Protein AF-A0A8S4RDP0-F1 (afdb_monomer)

Mean predicted aligned error: 11.49 Å

Nearest PDB structures (foldseek):
  8gh6-assembly1_A  TM=4.553E-01  e=3.945E-08  Bombyx mori
  8ibz-assembly1_C  TM=4.609E-01  e=5.948E-08  Bombyx mori
  8c8j-assembly1_A  TM=4.606E-01  e=7.092E-08  Homo sapiens
  8sxu-assembly1_A  TM=4.860E-01  e=1.134E-07  Homo sapiens
  6mec-assembly1_C  TM=4.119E-01  e=1.184E-02  Thermosynechococcus vestitus BP-1

Foldseek 3Di:
DLVLLVVLLVPDDAPDAAWVVRDGSVVVNPPDPVRVVVVVVVLVCCVVVVDDDPQQVDWDWDWDACDPPDDDPVRTDIDTHGHPSNVSSVSSVCVVVLVVVVVVDDPPDQPPDPPGHVVVVVVVVCVVVPQDWDWDDDPPDIDDIDTDPDDFDPPDPCRQVVQVVVLCVLLCQLCPPDPFFDADPNDTDQWDDDRPDIDGDGPDPVSSVSSVVSSVVSCVVVVND

Radius of gyration: 28.38 Å; Cα contacts (8 Å, |Δi|>4): 203; chains: 1; bounding box: 63×46×83 Å

Sequence (225 aa):
MCIIFIKALRRAKKGKSSGPDDVHIEVIQLIEEQNIDALVIFLNAVYDTGHLPKDWLASTFITLPKKANAKKCAEFRTISRMSQVLKLFLNIIHERIRAKCDEQLADSQFGFRAGVGTREALFAIQNLYWNQRAKVRVDNEETEDVEIKRGVRQGCILSPTLFNLYSETIIAEAIEGLDCRVKINGRNINNIRYADDTVLIASSLKDIQRIVTRVNMCSENANLG

InterPro domains:
  IPR000477 Reverse transcriptase domain [PF00078] (124-224)
  IPR000477 Reverse transcriptase domain [PS50878] (45-225)
  IPR043502 DNA/RNA polymerase superfamily [SSF56672] (9-218)

pLDDT: mean 87.86, std 5.38, range [48.12, 95.94]

Organism: NCBI:txid348720

Secondary structure (DSSP, 8-state):
-HHHHHHHHHHSPSSPPP-TT---HHHHHTS-GGGHHHHHHHHHHHHHH----GGGS--EEEEEESSTT--SGGGEEEEEE--HHHHHHHHHHHHHHHHHHHHHS-TT--TT-TT-SHHHHHHHHHHHHTT-EE--EETTEEPPPEE--SS--TT-SSHHHHHHHHHHHHHHHHHTT----EEETTEEESEEEETTEEEE--SSHHHHHHHHHHHHHHHHHTT--

Structure (mmCIF, N/CA/C/O backbone):
data_AF-A0A8S4RDP0-F1
#
_entry.id   AF-A0A8S4RDP0-F1
#
loop_
_atom_site.group_PDB
_atom_site.id
_atom_site.type_symbol
_atom_site.label_atom_id
_atom_site.label_alt_id
_atom_site.label_comp_id
_atom_site.label_asym_id
_atom_site.label_entity_id
_atom_site.label_seq_id
_atom_site.pdbx_PDB_ins_code
_atom_site.Cartn_x
_atom_site.Cartn_y
_atom_site.Cartn_z
_atom_site.occupancy
_atom_site.B_iso_or_equiv
_atom_site.auth_seq_id
_atom_site.auth_comp_id
_atom_site.auth_asym_id
_atom_site.auth_atom_id
_atom_site.pdbx_PDB_model_num
ATOM 1 N N . MET A 1 1 ? -22.641 -3.634 22.639 1.00 68.88 1 MET A N 1
ATOM 2 C CA . MET A 1 1 ? -21.412 -2.805 22.686 1.00 68.88 1 MET A CA 1
ATOM 3 C C . MET A 1 1 ? -20.318 -3.464 23.525 1.00 68.88 1 MET A C 1
ATOM 5 O O . MET A 1 1 ? -19.193 -3.545 23.050 1.00 68.88 1 MET A O 1
ATOM 9 N N . CYS A 1 2 ? -20.664 -4.014 24.697 1.00 74.25 2 CYS A N 1
ATOM 10 C CA . CYS A 1 2 ? -19.744 -4.649 25.654 1.00 74.25 2 CYS A CA 1
ATOM 11 C C . CYS A 1 2 ? -18.714 -5.626 25.039 1.00 74.25 2 CYS A C 1
ATOM 13 O O . CYS A 1 2 ? -17.514 -5.408 25.167 1.00 74.25 2 CYS A O 1
ATOM 15 N N . ILE A 1 3 ? -19.143 -6.637 24.269 1.00 77.56 3 ILE A N 1
ATOM 16 C CA . ILE A 1 3 ? -18.217 -7.636 23.686 1.00 77.56 3 ILE A CA 1
ATOM 17 C C . ILE A 1 3 ? -17.181 -6.999 22.741 1.00 77.56 3 ILE A C 1
ATOM 19 O O . ILE A 1 3 ? -16.004 -7.360 22.770 1.00 77.56 3 ILE A O 1
ATOM 23 N N . ILE A 1 4 ? -17.604 -6.053 21.895 1.00 80.50 4 ILE A N 1
ATOM 24 C CA . ILE A 1 4 ? -16.704 -5.360 20.957 1.00 80.50 4 ILE A CA 1
ATOM 25 C C . ILE A 1 4 ? -15.735 -4.467 21.737 1.00 80.50 4 ILE A C 1
ATOM 27 O O . ILE A 1 4 ? -14.546 -4.454 21.429 1.00 80.50 4 ILE A O 1
ATOM 31 N N . PHE A 1 5 ? -16.223 -3.787 22.780 1.00 83.50 5 PHE A N 1
ATOM 32 C CA . PHE A 1 5 ? -15.396 -2.969 23.661 1.00 83.50 5 PHE A CA 1
ATOM 33 C C . PHE A 1 5 ? -14.303 -3.798 24.352 1.00 83.50 5 PHE A C 1
ATOM 35 O O . PHE A 1 5 ? -13.128 -3.464 24.230 1.00 83.50 5 PHE A O 1
ATOM 42 N N . ILE A 1 6 ? -14.653 -4.923 24.987 1.00 83.00 6 ILE A N 1
ATOM 43 C CA . ILE A 1 6 ? -13.682 -5.802 25.663 1.00 83.00 6 ILE A CA 1
ATOM 44 C C . ILE A 1 6 ? -12.634 -6.322 24.669 1.00 83.00 6 ILE A C 1
ATOM 46 O O . ILE A 1 6 ? -11.435 -6.314 24.955 1.00 83.00 6 ILE A O 1
ATOM 50 N N . LYS A 1 7 ? -13.057 -6.728 23.463 1.00 85.31 7 LYS A N 1
ATOM 51 C CA . LYS A 1 7 ? -12.130 -7.140 22.397 1.00 85.31 7 LYS A CA 1
ATOM 52 C C . LYS A 1 7 ? -11.196 -6.000 21.976 1.00 85.31 7 LYS A C 1
ATOM 54 O O . LYS A 1 7 ? -10.000 -6.238 21.813 1.00 85.31 7 LYS A O 1
ATOM 59 N N . ALA A 1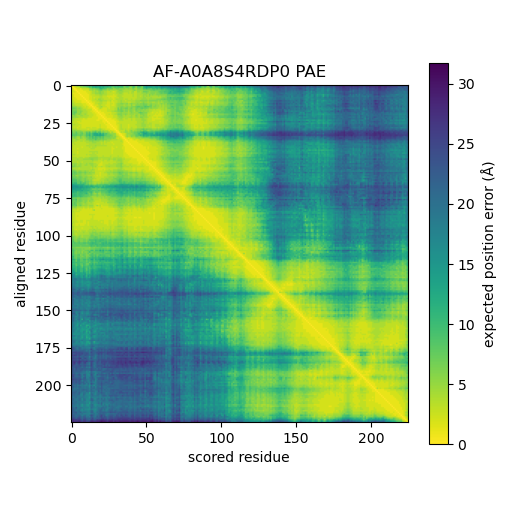 8 ? -11.716 -4.784 21.806 1.00 86.56 8 ALA A N 1
ATOM 60 C CA . ALA A 1 8 ? -10.920 -3.610 21.450 1.00 86.56 8 ALA A CA 1
ATOM 61 C C . ALA A 1 8 ? -9.912 -3.255 22.554 1.00 86.56 8 ALA A C 1
ATOM 63 O O . ALA A 1 8 ? -8.741 -3.023 22.256 1.00 86.56 8 ALA A O 1
ATOM 64 N N . LEU A 1 9 ? -10.336 -3.299 23.820 1.00 87.44 9 LEU A N 1
ATOM 65 C CA . LEU A 1 9 ? -9.497 -3.025 24.984 1.00 87.44 9 LEU A CA 1
ATOM 66 C C . LEU A 1 9 ? -8.348 -4.035 25.113 1.00 87.44 9 LEU A C 1
ATOM 68 O O . LEU A 1 9 ? -7.194 -3.635 25.260 1.00 87.44 9 LEU A O 1
ATOM 72 N N . ARG A 1 10 ? -8.632 -5.337 24.975 1.00 85.94 10 ARG A N 1
ATOM 73 C CA . ARG A 1 10 ? -7.611 -6.402 25.029 1.00 85.94 10 ARG A CA 1
ATOM 74 C C . ARG A 1 10 ? -6.595 -6.318 23.883 1.00 85.94 10 ARG A C 1
ATOM 76 O O . ARG A 1 10 ? -5.442 -6.696 24.059 1.00 85.94 10 ARG A O 1
ATOM 83 N N . ARG A 1 11 ? -7.000 -5.820 22.709 1.00 87.06 11 ARG A N 1
ATOM 84 C CA . ARG A 1 11 ? -6.114 -5.633 21.540 1.00 87.06 11 ARG A CA 1
ATOM 85 C C . ARG A 1 11 ? -5.320 -4.328 21.578 1.00 87.06 11 ARG A C 1
ATOM 87 O O . ARG A 1 11 ? -4.380 -4.168 20.794 1.00 87.06 11 ARG A O 1
ATOM 94 N N . ALA A 1 12 ? -5.703 -3.381 22.431 1.00 87.56 12 ALA A N 1
ATOM 95 C CA . ALA A 1 12 ? -5.049 -2.087 22.496 1.00 87.56 12 ALA A CA 1
ATOM 96 C C . ALA A 1 12 ? -3.593 -2.244 22.969 1.00 87.56 12 ALA A C 1
ATOM 98 O O . ALA A 1 12 ? -3.298 -2.899 23.970 1.00 87.56 12 ALA A O 1
ATOM 99 N N . LYS A 1 13 ? -2.660 -1.666 22.205 1.00 88.25 13 LYS A N 1
ATOM 100 C CA . LYS A 1 13 ? -1.221 -1.787 22.471 1.00 88.25 13 LYS A CA 1
ATOM 101 C C . LYS A 1 13 ? -0.818 -0.895 23.644 1.00 88.25 13 LYS A C 1
ATOM 103 O O . LYS A 1 13 ? -1.129 0.293 23.624 1.00 88.25 13 LYS A O 1
ATOM 108 N N . LYS A 1 14 ? -0.056 -1.460 24.581 1.00 91.38 14 LYS A N 1
ATOM 109 C CA . LYS A 1 14 ? 0.610 -0.741 25.678 1.00 91.38 14 LYS A CA 1
ATOM 110 C C . LYS A 1 14 ? 1.762 0.141 25.168 1.00 91.38 14 LYS A C 1
ATOM 112 O O . LYS A 1 14 ? 2.182 0.023 24.012 1.00 91.38 14 LYS A O 1
ATOM 117 N N . GLY A 1 15 ? 2.270 1.024 26.023 1.00 87.81 15 GLY A N 1
ATOM 118 C CA . GLY A 1 15 ? 3.363 1.960 25.748 1.00 87.81 15 GLY A CA 1
ATOM 119 C C . GLY A 1 15 ? 2.954 3.127 24.850 1.00 87.81 15 GLY A C 1
ATOM 120 O O . GLY A 1 15 ? 3.801 3.745 24.205 1.00 87.81 15 GLY A O 1
ATOM 121 N N . LYS A 1 16 ? 1.650 3.405 24.738 1.00 86.56 16 LYS A N 1
ATOM 122 C CA . LYS A 1 16 ? 1.132 4.526 23.948 1.00 86.56 16 LYS A CA 1
ATOM 123 C C . LYS A 1 16 ? 0.994 5.757 24.829 1.00 86.56 16 LYS A C 1
ATOM 125 O O . LYS A 1 16 ? 0.511 5.686 25.953 1.00 86.56 16 LYS A O 1
ATOM 130 N N . SER A 1 17 ? 1.391 6.902 24.287 1.00 87.19 17 SER A N 1
ATOM 131 C CA . SER A 1 17 ? 1.254 8.181 24.974 1.00 87.19 17 SER A CA 1
ATOM 132 C C . SER A 1 17 ? -0.228 8.559 25.139 1.00 87.19 17 SER A C 1
ATOM 134 O O . SER A 1 17 ? -1.042 8.267 24.252 1.00 87.19 17 SER A O 1
ATOM 136 N N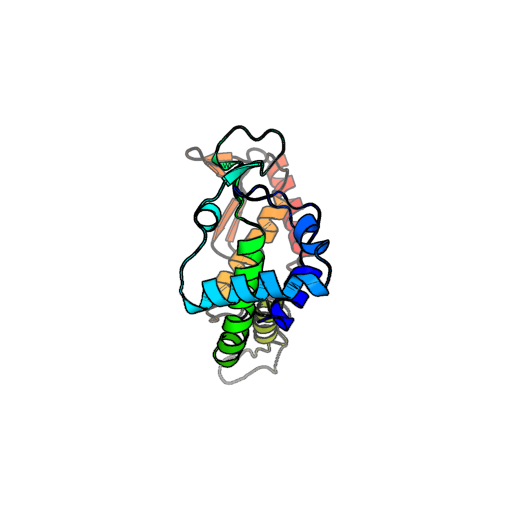 . SER A 1 18 ? -0.565 9.208 26.256 1.00 90.62 18 SER A N 1
ATOM 137 C CA . SER A 1 18 ? -1.912 9.684 26.607 1.00 90.62 18 SER A CA 1
ATOM 138 C C . SER A 1 18 ? -2.444 10.765 25.649 1.00 90.62 18 SER A C 1
ATOM 140 O O . SER A 1 18 ? -1.702 11.295 24.811 1.00 90.62 18 SER A O 1
ATOM 142 N N . GLY A 1 19 ? -3.745 11.046 25.697 1.00 88.62 19 GLY A N 1
ATOM 143 C CA . GLY A 1 19 ? -4.331 12.204 25.018 1.00 88.62 19 GLY A CA 1
ATOM 144 C C . GLY A 1 19 ? -4.275 13.463 25.894 1.00 88.62 19 GLY A C 1
ATOM 145 O O . GLY A 1 19 ? -3.571 13.474 26.900 1.00 88.62 19 GLY A O 1
ATOM 146 N N . PRO A 1 20 ? -5.032 14.514 25.535 1.00 88.00 20 PRO A N 1
ATOM 147 C CA . PRO A 1 20 ? -5.219 15.699 26.379 1.00 88.00 20 PRO A CA 1
ATOM 148 C C . PRO A 1 20 ? -5.874 15.401 27.738 1.00 88.00 20 PRO A C 1
ATOM 150 O O . PRO A 1 20 ? -5.739 16.192 28.661 1.00 88.00 20 PRO A O 1
ATOM 153 N N . ASP A 1 21 ? -6.563 14.263 27.846 1.00 89.25 21 ASP A N 1
ATOM 154 C CA . ASP A 1 21 ? -7.201 13.743 29.061 1.00 89.25 21 ASP A CA 1
ATOM 155 C C . ASP A 1 21 ? -6.215 13.088 30.043 1.00 89.25 21 ASP A C 1
ATOM 157 O O . ASP A 1 21 ? -6.610 12.649 31.117 1.00 89.25 21 ASP A O 1
ATOM 161 N N . ASP A 1 22 ? -4.948 12.962 29.647 1.00 89.81 22 ASP A N 1
ATOM 162 C CA . ASP A 1 22 ? -3.879 12.256 30.356 1.00 89.81 22 ASP A CA 1
ATOM 163 C C . ASP A 1 22 ? -4.201 10.797 30.752 1.00 89.81 22 ASP A C 1
ATOM 165 O O . ASP A 1 22 ? -3.534 10.175 31.578 1.00 89.81 22 ASP A O 1
ATOM 169 N N . VAL A 1 23 ? -5.198 10.190 30.097 1.0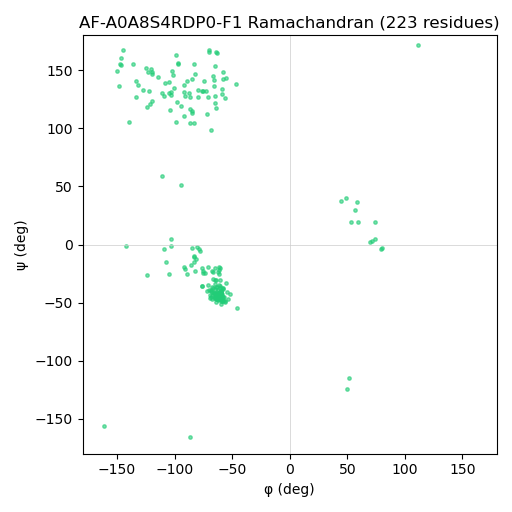0 90.56 23 VAL A N 1
ATOM 170 C CA . VAL A 1 23 ? -5.579 8.798 30.345 1.00 90.56 23 VAL A CA 1
ATOM 171 C C . VAL A 1 23 ? -4.730 7.864 29.487 1.00 90.56 23 VAL A C 1
ATOM 173 O O . VAL A 1 23 ? -4.798 7.854 28.251 1.00 90.56 23 VAL A O 1
ATOM 176 N N . HIS A 1 24 ? -3.937 7.032 30.155 1.00 91.62 24 HIS A N 1
ATOM 177 C CA . HIS A 1 24 ? -3.180 5.946 29.541 1.00 91.62 24 HIS A CA 1
ATOM 178 C C . HIS A 1 24 ? -4.046 4.698 29.326 1.00 91.62 24 HIS A C 1
ATOM 180 O O . HIS A 1 24 ? -4.937 4.390 30.116 1.00 91.62 24 HIS A O 1
ATOM 186 N N . ILE A 1 25 ? -3.777 3.945 28.254 1.00 90.75 25 ILE A N 1
ATOM 187 C CA . ILE A 1 25 ? -4.559 2.744 27.914 1.00 90.75 25 ILE A CA 1
ATOM 188 C C . ILE A 1 25 ? -4.412 1.646 28.972 1.00 90.75 25 ILE A C 1
ATOM 190 O O . ILE A 1 25 ? -5.348 0.893 29.220 1.00 90.75 25 ILE A O 1
ATOM 194 N N . GLU A 1 26 ? -3.256 1.590 29.626 1.00 91.44 26 GLU A N 1
ATOM 195 C CA . GLU A 1 26 ? -2.944 0.665 30.707 1.00 91.44 26 GLU A CA 1
ATOM 196 C C . GLU A 1 26 ? -3.889 0.846 31.893 1.00 91.44 26 GLU A C 1
ATOM 198 O O . GLU A 1 26 ? -4.319 -0.146 32.468 1.00 91.44 26 GLU A O 1
ATOM 203 N N . VAL A 1 27 ? -4.273 2.087 32.213 1.00 89.75 27 VAL A N 1
ATOM 204 C CA . VAL A 1 27 ? -5.231 2.376 33.291 1.00 89.75 27 VAL A CA 1
ATOM 205 C C . VAL A 1 27 ? -6.583 1.745 32.973 1.00 89.75 27 VAL A C 1
ATOM 207 O O . VAL A 1 27 ? -7.177 1.089 33.819 1.00 89.75 27 VAL A O 1
ATOM 210 N N . ILE A 1 28 ? -7.033 1.866 31.722 1.00 88.12 28 ILE A N 1
ATOM 211 C CA . ILE A 1 28 ? -8.297 1.275 31.263 1.00 88.12 28 ILE A CA 1
ATOM 212 C C . ILE A 1 28 ? -8.207 -0.259 31.262 1.00 88.12 28 ILE A C 1
ATOM 214 O O . ILE A 1 28 ? -9.173 -0.937 31.590 1.00 88.12 28 ILE A O 1
ATOM 218 N N . GLN A 1 29 ? -7.045 -0.821 30.917 1.00 88.31 29 GLN A N 1
ATOM 219 C CA . GLN A 1 29 ? -6.807 -2.269 30.932 1.00 88.31 29 GLN A CA 1
ATOM 220 C C . GLN A 1 29 ? -6.716 -2.869 32.343 1.00 88.31 29 GLN A C 1
ATOM 222 O O . GLN A 1 29 ? -6.862 -4.081 32.473 1.00 88.31 29 GLN A O 1
ATOM 227 N N . LEU A 1 30 ? -6.463 -2.055 33.373 1.00 87.44 30 LEU A N 1
ATOM 228 C CA . LEU A 1 30 ? -6.459 -2.476 34.779 1.00 87.44 30 LEU A CA 1
ATOM 229 C C . LEU A 1 30 ? -7.859 -2.493 35.405 1.00 87.44 30 LEU A C 1
ATOM 231 O O . LEU A 1 30 ? -8.015 -3.005 36.510 1.00 87.44 30 LEU A O 1
ATOM 235 N N . ILE A 1 31 ? -8.870 -1.947 34.721 1.00 82.56 31 ILE A N 1
ATOM 236 C CA . ILE A 1 31 ? -10.254 -2.003 35.190 1.00 82.56 31 ILE A CA 1
ATOM 237 C C . ILE A 1 31 ? -10.689 -3.470 35.214 1.00 82.56 31 ILE A C 1
ATOM 239 O O . ILE A 1 31 ? -10.732 -4.138 34.179 1.00 82.56 31 ILE A O 1
ATOM 243 N N . GLU A 1 32 ? -11.004 -3.966 36.409 1.00 75.00 32 GLU A N 1
ATOM 244 C CA . GLU A 1 32 ? -11.522 -5.317 36.615 1.00 75.00 32 GLU A CA 1
ATOM 245 C C . GLU A 1 32 ? -12.818 -5.532 35.824 1.00 75.00 32 GLU A C 1
ATOM 247 O O . GLU A 1 32 ? -13.608 -4.601 35.658 1.00 75.00 32 GLU A O 1
ATOM 252 N N . GLU A 1 33 ? -13.074 -6.763 35.365 1.00 71.88 33 GLU A N 1
ATOM 253 C CA . GLU A 1 33 ? -14.230 -7.063 34.502 1.00 71.88 33 GLU A CA 1
ATOM 254 C C . GLU A 1 33 ? -15.567 -6.620 35.117 1.00 71.88 33 GLU A C 1
ATOM 256 O O . GLU A 1 33 ? -16.432 -6.122 34.402 1.00 71.88 33 GLU A O 1
ATOM 261 N N . GLN A 1 34 ? -15.686 -6.682 36.445 1.00 70.56 34 GLN A N 1
ATOM 262 C CA . GLN A 1 34 ? -16.851 -6.226 37.209 1.00 70.56 34 GLN A CA 1
ATOM 263 C C . GLN A 1 34 ? -17.116 -4.711 37.146 1.00 70.56 34 GLN A C 1
ATOM 265 O O . GLN A 1 34 ? -18.236 -4.270 37.377 1.00 70.56 34 GLN A O 1
ATOM 270 N N . ASN A 1 35 ? -16.110 -3.908 36.796 1.00 75.81 35 ASN A N 1
ATOM 271 C CA . ASN A 1 35 ? -16.212 -2.450 36.688 1.00 75.81 35 ASN A CA 1
ATOM 272 C C . ASN A 1 35 ? -16.296 -1.965 35.229 1.00 75.81 35 ASN A C 1
ATOM 274 O O . ASN A 1 35 ? -16.442 -0.767 34.976 1.00 75.81 35 ASN A O 1
ATOM 278 N N . ILE A 1 36 ? -16.236 -2.879 34.251 1.00 82.06 36 ILE A N 1
ATOM 279 C CA . ILE A 1 36 ? -16.356 -2.543 32.824 1.00 82.06 36 ILE A CA 1
ATOM 280 C C . ILE A 1 36 ? -17.764 -2.037 32.487 1.00 82.06 36 ILE A C 1
ATOM 282 O O . ILE A 1 36 ? -17.911 -1.191 31.602 1.00 82.06 36 ILE A O 1
ATOM 286 N N . ASP A 1 37 ? -18.789 -2.496 33.206 1.00 83.19 37 ASP A N 1
ATOM 287 C CA . ASP A 1 37 ? -20.183 -2.142 32.934 1.00 83.19 37 ASP A CA 1
ATOM 288 C C . ASP A 1 37 ? -20.440 -0.637 33.027 1.00 83.19 37 ASP A C 1
ATOM 290 O O . ASP A 1 37 ? -21.108 -0.081 32.157 1.00 83.19 37 ASP A O 1
ATOM 294 N N . ALA A 1 38 ? -19.839 0.053 34.000 1.00 86.12 38 ALA A N 1
ATOM 295 C CA . ALA A 1 38 ? -19.956 1.506 34.125 1.00 86.12 38 ALA A CA 1
ATOM 296 C C . ALA A 1 38 ? -19.412 2.229 32.881 1.00 86.12 38 ALA A C 1
ATOM 298 O O . ALA A 1 38 ? -20.042 3.150 32.355 1.00 86.12 38 ALA A O 1
ATOM 299 N N . LEU A 1 39 ? -18.268 1.774 32.360 1.00 86.19 39 LEU A N 1
ATOM 300 C CA . LEU A 1 39 ? -17.686 2.339 31.148 1.00 86.19 39 LEU A CA 1
ATOM 301 C C . LEU A 1 39 ? -18.542 2.013 29.918 1.00 86.19 39 LEU A C 1
ATOM 303 O O . LEU A 1 39 ? -18.733 2.863 29.054 1.00 86.19 39 LEU A O 1
ATOM 307 N N . VAL A 1 40 ? -19.096 0.804 29.834 1.00 87.31 40 VAL A N 1
ATOM 308 C CA . VAL A 1 40 ? -20.000 0.415 28.743 1.00 87.31 40 VAL A CA 1
ATOM 309 C C . VAL A 1 40 ? -21.281 1.248 28.762 1.00 87.31 40 VAL A C 1
ATOM 311 O O . VAL A 1 40 ? -21.706 1.705 27.702 1.00 87.31 40 VAL A O 1
ATOM 314 N N . ILE A 1 41 ? -21.875 1.482 29.935 1.00 90.56 41 ILE A N 1
ATOM 315 C CA . ILE A 1 41 ? -23.039 2.362 30.108 1.00 90.56 41 ILE A CA 1
ATOM 316 C C . ILE A 1 41 ? -22.704 3.768 29.611 1.00 90.56 41 ILE A C 1
ATOM 318 O O . ILE A 1 41 ? -23.443 4.319 28.797 1.00 90.56 41 ILE A O 1
ATOM 322 N N . PHE A 1 42 ? -21.560 4.311 30.027 1.00 90.81 42 PHE A N 1
ATOM 323 C CA . PHE A 1 42 ? -21.089 5.614 29.570 1.00 90.81 42 PHE A CA 1
ATOM 324 C C . PHE A 1 42 ? -20.917 5.673 28.042 1.00 90.81 42 PHE A C 1
ATOM 326 O O . PHE A 1 42 ? -21.436 6.582 27.399 1.00 90.81 42 PHE A O 1
ATOM 333 N N . LEU A 1 43 ? -20.246 4.689 27.434 1.00 91.50 43 LEU A N 1
ATOM 334 C CA . LEU A 1 43 ? -20.042 4.652 25.981 1.00 91.50 43 LEU A CA 1
ATOM 335 C C . LEU A 1 43 ? -21.358 4.504 25.205 1.00 91.50 43 LEU A C 1
ATOM 337 O O . LEU A 1 43 ? -21.497 5.110 24.144 1.00 91.50 43 LEU A O 1
ATOM 341 N N . ASN A 1 44 ? -22.321 3.729 25.716 1.00 92.38 44 ASN A N 1
ATOM 342 C CA . ASN A 1 44 ? -23.655 3.646 25.116 1.00 92.38 44 ASN A CA 1
ATOM 343 C C . ASN A 1 44 ? -24.372 4.997 25.208 1.00 92.38 44 ASN A C 1
ATOM 345 O O . ASN A 1 44 ? -24.887 5.466 24.203 1.00 92.38 44 ASN A O 1
ATOM 349 N N . ALA A 1 45 ? -24.331 5.669 26.363 1.00 94.50 45 ALA A N 1
ATOM 350 C CA . ALA A 1 45 ? -24.935 6.991 26.515 1.00 94.50 45 ALA A CA 1
ATOM 351 C C . ALA A 1 45 ? -24.333 8.006 25.530 1.00 94.50 45 ALA A C 1
ATOM 353 O O . ALA A 1 45 ? -25.068 8.751 24.885 1.00 94.50 45 ALA A O 1
ATOM 354 N N . VAL A 1 46 ? -23.009 8.004 25.346 1.00 95.00 46 VAL A N 1
ATOM 355 C CA . VAL A 1 46 ? -22.344 8.837 24.330 1.00 95.00 46 VAL A CA 1
ATOM 356 C C . VAL A 1 46 ? -22.814 8.476 22.915 1.00 95.00 46 VAL A C 1
ATOM 358 O O . VAL A 1 46 ? -23.067 9.368 22.109 1.00 95.00 46 VAL A O 1
ATOM 361 N N . TYR A 1 47 ? -22.954 7.184 22.606 1.00 93.12 47 TYR A N 1
ATOM 362 C CA . TYR A 1 47 ? -23.417 6.711 21.298 1.00 93.12 47 TYR A CA 1
ATOM 363 C C . TYR A 1 47 ? -24.866 7.113 20.997 1.00 93.12 47 TYR A C 1
ATOM 365 O O . TYR A 1 47 ? -25.139 7.600 19.903 1.00 93.12 47 TYR A O 1
ATOM 373 N N . ASP A 1 48 ? -25.767 6.940 21.961 1.00 94.88 48 ASP A N 1
ATOM 374 C CA . ASP A 1 48 ? -27.203 7.169 21.788 1.00 94.88 48 ASP A CA 1
ATOM 375 C C . ASP A 1 48 ? -27.547 8.663 21.793 1.00 94.88 48 ASP A C 1
ATOM 377 O O . ASP A 1 48 ? -28.427 9.110 21.060 1.00 94.88 48 ASP A O 1
ATOM 381 N N . THR A 1 49 ? -26.840 9.456 22.603 1.00 95.94 49 THR A N 1
ATOM 382 C CA . THR A 1 49 ? -27.108 10.896 22.735 1.00 95.94 49 THR A CA 1
ATOM 383 C C . THR A 1 49 ? -26.294 11.760 21.775 1.00 95.94 49 THR A C 1
ATOM 385 O O . THR A 1 49 ? -26.629 12.929 21.593 1.00 95.94 49 THR A O 1
ATOM 388 N N . GLY A 1 50 ? -25.188 11.244 21.228 1.00 92.94 50 GLY A N 1
ATOM 389 C CA . GLY A 1 50 ? -24.232 12.008 20.420 1.00 92.94 50 GLY A CA 1
ATOM 390 C C . GLY A 1 50 ? -23.403 13.042 21.198 1.00 92.94 50 GLY A C 1
ATOM 391 O O . GLY A 1 50 ? -22.593 13.749 20.597 1.00 92.94 50 GLY A O 1
ATOM 392 N N . HIS A 1 51 ? -23.567 13.146 22.520 1.00 94.44 51 HIS A N 1
ATOM 393 C CA . HIS A 1 51 ? -22.847 14.118 23.340 1.00 94.44 51 HIS A CA 1
ATOM 394 C C . HIS A 1 51 ? -21.456 13.592 23.707 1.00 94.44 51 HIS A C 1
ATOM 396 O O . HIS A 1 51 ? -21.303 12.728 24.571 1.00 94.44 51 HIS A O 1
ATOM 402 N N . LEU A 1 52 ? -20.427 14.131 23.052 1.00 93.38 52 LEU A N 1
ATOM 403 C CA . LEU A 1 52 ? -19.036 13.754 23.299 1.00 93.38 52 LEU A CA 1
ATOM 404 C C . LEU A 1 52 ? -18.438 14.548 24.476 1.00 93.38 52 LEU A C 1
ATOM 406 O O . LEU A 1 52 ? -18.685 15.753 24.591 1.00 93.38 52 LEU A O 1
ATOM 410 N N . PRO A 1 53 ? -17.596 13.922 25.320 1.00 93.12 53 PRO A N 1
ATOM 411 C CA . PRO A 1 53 ? -16.790 14.639 26.305 1.00 93.12 53 PRO A CA 1
ATOM 412 C C . PRO A 1 53 ? -15.921 15.717 25.653 1.00 93.12 53 PRO A C 1
ATOM 414 O O . PRO A 1 53 ? -15.361 15.504 24.578 1.00 93.12 53 PRO A O 1
ATOM 417 N N . LYS A 1 54 ? -15.741 16.859 26.324 1.00 90.69 54 LYS A N 1
ATOM 418 C CA . LYS A 1 54 ? -14.946 17.977 25.781 1.00 90.69 54 LYS A CA 1
ATOM 419 C C . LYS A 1 54 ? -13.504 17.572 25.462 1.00 90.69 54 LYS A C 1
ATOM 421 O O . LYS A 1 54 ? -12.989 17.957 24.417 1.00 90.69 54 LYS A O 1
ATOM 426 N N . ASP A 1 55 ? -12.896 16.728 26.292 1.00 89.00 55 ASP A N 1
ATOM 427 C CA . ASP A 1 55 ? -11.513 16.273 26.092 1.00 89.00 55 ASP A CA 1
ATOM 428 C C . ASP A 1 55 ? -11.351 15.387 24.849 1.00 89.00 55 ASP A C 1
ATOM 430 O O . ASP A 1 55 ? -10.265 15.299 24.277 1.00 89.00 55 ASP A O 1
ATOM 434 N N . TRP A 1 56 ? -12.434 14.758 24.380 1.00 91.12 56 TRP A N 1
ATOM 435 C CA . TRP A 1 56 ? -12.442 13.980 23.138 1.00 91.12 56 TRP A CA 1
ATOM 436 C C . TRP A 1 56 ? -12.456 14.873 21.896 1.00 91.12 56 TRP A C 1
ATOM 438 O O . TRP A 1 56 ? -12.038 14.446 20.823 1.00 91.12 56 TRP A O 1
ATOM 448 N N . LEU A 1 57 ? -12.909 16.119 22.036 1.00 91.12 57 LEU A N 1
ATOM 449 C CA . LEU A 1 57 ? -12.916 17.109 20.960 1.00 91.12 57 LEU A CA 1
ATOM 450 C C . LEU A 1 57 ? -11.555 17.806 20.808 1.00 91.12 57 LEU A C 1
ATOM 452 O O . LEU A 1 57 ? -11.325 18.502 19.820 1.00 91.12 57 LEU A O 1
ATOM 456 N N . ALA A 1 58 ? -10.645 17.611 21.765 1.00 89.94 58 ALA A N 1
ATOM 457 C CA . ALA A 1 58 ? -9.300 18.163 21.749 1.00 89.94 58 ALA A CA 1
ATOM 458 C C . ALA A 1 58 ? -8.269 17.150 21.226 1.00 89.94 58 ALA A C 1
ATOM 460 O O . ALA A 1 58 ? -8.435 15.930 21.282 1.00 89.94 58 ALA A O 1
ATOM 461 N N . SER A 1 59 ? -7.151 17.656 20.709 1.00 89.81 59 SER A N 1
ATOM 462 C CA . SER A 1 59 ? -6.022 16.832 20.277 1.00 89.81 59 SER A CA 1
ATOM 463 C C . SER A 1 59 ? -4.705 17.566 20.472 1.00 89.81 59 SER A C 1
ATOM 465 O O . SER A 1 59 ? -4.580 18.740 20.129 1.00 89.81 59 SER A O 1
ATOM 467 N N . THR A 1 60 ? -3.699 16.858 20.983 1.00 89.69 60 THR A N 1
ATOM 468 C CA . THR A 1 60 ? -2.343 17.393 21.136 1.00 89.69 60 THR A CA 1
ATOM 469 C C . THR A 1 60 ? -1.511 17.015 19.920 1.00 89.69 60 THR A C 1
ATOM 471 O O . THR A 1 60 ? -1.291 15.833 19.657 1.00 89.69 60 THR A O 1
ATOM 474 N N . PHE A 1 61 ? -1.007 17.998 19.182 1.00 90.81 61 PHE A N 1
ATOM 475 C CA . PHE A 1 61 ? -0.125 17.740 18.048 1.00 90.81 61 PHE A CA 1
ATOM 476 C C . PHE A 1 61 ? 1.329 17.645 18.501 1.00 90.81 61 PHE A C 1
ATOM 478 O O . PHE A 1 61 ? 1.833 18.520 19.199 1.00 90.81 61 PHE A O 1
ATOM 485 N N . ILE A 1 62 ? 2.010 16.584 18.073 1.00 90.19 62 ILE A N 1
ATOM 486 C CA . ILE A 1 62 ? 3.451 16.408 18.252 1.00 90.19 62 ILE A CA 1
ATOM 487 C C . ILE A 1 62 ? 4.124 16.285 16.890 1.00 90.19 62 ILE A C 1
ATOM 489 O O . ILE A 1 62 ? 3.543 15.758 15.939 1.00 90.19 62 ILE A O 1
ATOM 493 N N . THR A 1 63 ? 5.363 16.744 16.787 1.00 92.56 63 THR A N 1
ATOM 494 C CA . THR A 1 63 ? 6.183 16.572 15.588 1.00 92.56 63 THR A CA 1
ATOM 495 C C . THR A 1 63 ? 7.200 15.461 15.819 1.00 92.56 63 THR A C 1
ATOM 497 O O . THR A 1 63 ? 7.922 15.451 16.811 1.00 92.56 63 THR A O 1
ATOM 500 N N . LEU A 1 64 ? 7.259 14.498 14.898 1.00 91.75 64 LEU A N 1
ATOM 501 C CA . LEU A 1 64 ? 8.273 13.445 14.886 1.00 91.75 64 LEU A CA 1
ATOM 502 C C . LEU A 1 64 ? 9.221 13.638 13.700 1.00 91.75 64 LEU A C 1
ATOM 504 O O . LEU A 1 64 ? 8.750 13.785 12.571 1.00 91.75 64 LEU A O 1
ATOM 508 N N . PRO A 1 65 ? 10.545 13.606 13.898 1.00 93.69 65 PRO A N 1
ATOM 509 C CA . PRO A 1 65 ? 11.491 13.743 12.798 1.00 93.69 65 PRO A CA 1
ATOM 510 C C . PRO A 1 65 ? 11.398 12.546 11.833 1.00 93.69 65 PRO A C 1
ATOM 512 O O . PRO A 1 65 ? 11.326 11.394 12.255 1.00 93.69 65 PRO A O 1
ATOM 515 N N . LYS A 1 66 ? 11.410 12.802 10.516 1.00 92.12 66 LYS A N 1
ATOM 516 C CA . LYS A 1 66 ? 11.466 11.756 9.471 1.00 92.12 66 LYS A CA 1
ATOM 517 C C . LYS A 1 66 ? 12.864 11.146 9.326 1.00 92.12 66 LYS A C 1
ATOM 519 O O . LYS A 1 66 ? 12.980 10.033 8.825 1.00 92.12 66 LYS A O 1
ATOM 524 N N . LYS A 1 67 ? 13.902 11.887 9.720 1.00 90.62 67 LYS A N 1
ATOM 525 C CA . LYS A 1 67 ? 15.325 11.528 9.629 1.00 90.62 67 LYS A CA 1
ATOM 526 C C . LYS A 1 67 ? 16.099 12.122 10.807 1.00 90.62 67 LYS A C 1
ATOM 528 O O . LYS A 1 67 ? 15.634 13.087 11.415 1.00 90.62 67 LYS A O 1
ATOM 533 N N . ALA A 1 68 ? 17.279 11.577 11.104 1.00 87.00 68 ALA A N 1
ATOM 534 C CA . ALA A 1 68 ? 18.173 12.140 12.114 1.00 87.00 68 ALA A CA 1
ATOM 535 C C . ALA A 1 68 ? 18.532 13.603 11.778 1.00 87.00 68 ALA A C 1
ATOM 537 O O . ALA A 1 68 ? 18.712 13.945 10.608 1.00 87.00 68 ALA A O 1
ATOM 538 N N . ASN A 1 69 ? 18.626 14.462 12.800 1.00 90.75 69 ASN A N 1
ATOM 539 C CA . ASN A 1 69 ? 18.953 15.891 12.678 1.00 90.75 69 ASN A CA 1
ATOM 540 C C . ASN A 1 69 ? 17.998 16.709 11.782 1.00 90.75 69 ASN A C 1
ATOM 542 O O . ASN A 1 69 ? 18.442 17.611 11.070 1.00 90.75 69 ASN A O 1
ATOM 546 N N . ALA A 1 70 ? 16.694 16.410 11.800 1.00 89.12 70 ALA A N 1
ATOM 547 C CA . ALA A 1 70 ? 15.688 17.210 11.099 1.00 89.12 70 ALA A CA 1
ATOM 548 C C . ALA A 1 70 ? 15.694 18.675 11.586 1.00 89.12 70 ALA A C 1
ATOM 550 O O . ALA A 1 70 ? 15.646 18.934 12.788 1.00 89.12 70 ALA A O 1
ATOM 551 N N . LYS A 1 71 ? 15.749 19.630 10.649 1.00 91.12 71 LYS A N 1
ATOM 552 C CA . LYS A 1 71 ? 15.803 21.080 10.931 1.00 91.12 71 LYS A CA 1
ATOM 553 C C . LYS A 1 71 ? 14.677 21.865 10.262 1.00 91.12 71 LYS A C 1
ATOM 555 O O . LYS A 1 71 ? 14.318 22.935 10.742 1.00 91.12 71 LYS A O 1
ATOM 560 N N . LYS A 1 72 ? 14.123 21.368 9.151 1.00 91.31 72 LYS A N 1
ATOM 561 C CA . LYS A 1 72 ? 13.046 22.045 8.405 1.00 91.31 72 LYS A CA 1
ATOM 562 C C . LYS A 1 72 ? 11.691 21.422 8.718 1.00 91.31 72 LYS A C 1
ATOM 564 O O . LYS A 1 72 ? 11.595 20.207 8.830 1.00 91.31 72 LYS A O 1
ATOM 569 N N . CYS A 1 73 ? 10.626 22.226 8.739 1.00 86.00 73 CYS A N 1
ATOM 570 C CA . CYS A 1 73 ? 9.261 21.764 9.036 1.00 86.00 73 CYS A CA 1
ATOM 571 C C . CYS A 1 73 ? 8.820 20.555 8.175 1.00 86.00 73 CYS A C 1
ATOM 573 O O . CYS A 1 73 ? 8.318 19.569 8.705 1.00 86.00 73 CYS A O 1
ATOM 575 N N . ALA A 1 74 ? 9.118 20.557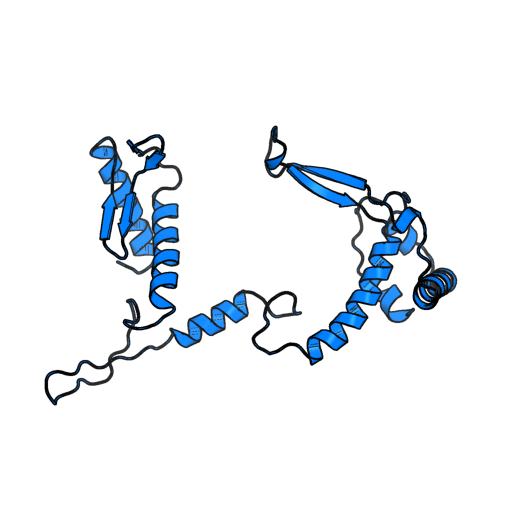 6.867 1.00 89.94 74 ALA A N 1
ATOM 576 C CA . ALA A 1 74 ? 8.795 19.451 5.951 1.00 89.94 74 ALA A CA 1
ATOM 577 C C . ALA A 1 74 ? 9.465 18.102 6.311 1.00 89.94 74 ALA A C 1
ATOM 579 O O . ALA A 1 74 ? 9.023 17.035 5.866 1.00 89.94 74 ALA A O 1
ATOM 580 N N . GLU A 1 75 ? 10.530 18.137 7.116 1.00 92.62 75 GLU A N 1
ATOM 581 C CA . GLU A 1 75 ? 11.271 16.966 7.594 1.00 92.62 75 GLU A CA 1
ATOM 582 C C . GLU A 1 75 ? 10.645 16.352 8.850 1.00 92.62 75 GLU A C 1
ATOM 584 O O . GLU A 1 75 ? 11.102 15.303 9.299 1.00 92.62 75 GLU A O 1
ATOM 589 N N . PHE A 1 76 ? 9.584 16.951 9.392 1.00 93.69 76 PHE A N 1
ATOM 590 C CA . PHE A 1 76 ? 8.810 16.401 10.496 1.00 93.69 76 PHE A CA 1
ATOM 591 C C . PHE A 1 76 ? 7.497 15.793 9.991 1.00 93.69 76 PHE A C 1
ATOM 593 O O . PHE A 1 76 ? 6.928 16.191 8.972 1.00 93.69 76 PHE A O 1
ATOM 600 N N . ARG A 1 77 ? 7.025 14.767 10.693 1.00 89.25 77 ARG A N 1
ATOM 601 C CA . ARG A 1 77 ? 5.655 14.264 10.619 1.00 89.25 77 ARG A CA 1
ATOM 602 C C . ARG A 1 77 ? 4.888 14.865 11.778 1.00 89.25 77 ARG A C 1
ATOM 604 O O . ARG A 1 77 ? 5.258 14.651 12.928 1.00 89.25 77 ARG A O 1
ATOM 611 N N . THR A 1 78 ? 3.812 15.568 11.477 1.00 92.44 78 THR A N 1
ATOM 612 C CA . THR A 1 78 ? 2.860 15.998 12.495 1.00 92.44 78 THR A CA 1
ATOM 613 C C . THR A 1 78 ? 1.943 14.826 12.829 1.00 92.44 78 THR A C 1
ATOM 615 O O . THR A 1 78 ? 1.357 14.222 11.932 1.00 92.44 78 THR A O 1
ATOM 618 N N . ILE A 1 79 ? 1.835 14.484 14.110 1.00 91.06 79 ILE A N 1
ATOM 619 C CA . ILE A 1 79 ? 0.967 13.422 14.618 1.00 91.06 79 ILE A CA 1
ATOM 620 C C . ILE A 1 79 ? 0.019 14.022 15.645 1.00 91.06 79 ILE A C 1
ATOM 622 O O . ILE A 1 79 ? 0.448 14.720 16.560 1.00 91.06 79 ILE A O 1
ATOM 626 N N . SER A 1 80 ? -1.265 13.711 15.506 1.00 89.81 80 SER A N 1
ATOM 627 C CA . SER A 1 80 ? -2.282 14.050 16.496 1.00 89.81 80 SER A CA 1
ATOM 628 C C . SER A 1 80 ? -2.369 12.971 17.582 1.00 89.81 80 SER A C 1
ATOM 630 O O . SER A 1 80 ? -2.532 11.782 17.288 1.00 89.81 80 SER A O 1
ATOM 632 N N . ARG A 1 81 ? -2.263 13.378 18.849 1.00 88.38 81 ARG A N 1
ATOM 633 C CA . ARG A 1 81 ? -2.550 12.563 20.034 1.00 88.38 81 ARG A CA 1
ATOM 634 C C . ARG A 1 81 ? -3.949 12.903 20.543 1.00 88.38 81 ARG A C 1
ATOM 636 O O . ARG A 1 81 ? -4.154 13.938 21.168 1.00 88.38 81 ARG A O 1
ATOM 643 N N . MET A 1 82 ? -4.884 11.994 20.300 1.00 91.25 82 MET A N 1
ATOM 644 C CA . MET A 1 82 ? -6.247 12.027 20.841 1.00 91.25 82 MET A CA 1
ATOM 645 C C . MET A 1 82 ? -6.396 11.105 22.065 1.00 91.25 82 MET A C 1
ATOM 647 O O . MET A 1 82 ? -5.576 10.193 22.251 1.00 91.25 82 MET A O 1
ATOM 651 N N . SER A 1 83 ? -7.464 11.318 22.843 1.00 91.62 83 SER A N 1
ATOM 652 C CA . SER A 1 83 ? -7.872 10.479 23.985 1.00 91.62 83 SER A CA 1
ATOM 653 C C . SER A 1 83 ? -7.844 8.981 23.652 1.00 91.62 83 SER A C 1
ATOM 655 O O . SER A 1 83 ? -8.279 8.557 22.576 1.00 91.62 83 SER A O 1
ATOM 657 N N . GLN A 1 84 ? -7.342 8.155 24.578 1.00 90.12 84 GLN A N 1
ATOM 658 C CA . GLN A 1 84 ? -7.347 6.696 24.397 1.00 90.12 84 GLN A CA 1
ATOM 659 C C . GLN A 1 84 ? -8.760 6.116 24.498 1.00 90.12 84 GLN A C 1
ATOM 661 O O . GLN A 1 84 ? -9.086 5.187 23.758 1.00 90.12 84 GLN A O 1
ATOM 666 N N . VAL A 1 85 ? -9.616 6.688 25.351 1.00 89.69 85 VAL A N 1
ATOM 667 C CA . VAL A 1 85 ? -11.014 6.256 25.479 1.00 89.69 85 VAL A CA 1
ATOM 668 C C . VAL A 1 85 ? -11.773 6.551 24.184 1.00 89.69 85 VAL A C 1
ATOM 670 O O . VAL A 1 85 ? -12.474 5.677 23.671 1.00 89.69 85 VAL A O 1
ATOM 673 N N . LEU A 1 86 ? -11.537 7.720 23.574 1.00 92.31 86 LEU A N 1
ATOM 674 C CA . LEU A 1 86 ? -12.082 8.035 22.253 1.00 92.31 86 LEU A CA 1
ATOM 675 C C . LEU A 1 86 ? -11.608 7.039 21.184 1.00 92.31 86 LEU A C 1
ATOM 677 O O . LEU A 1 86 ? -12.416 6.577 20.385 1.00 92.31 86 LEU A O 1
ATOM 681 N N . LYS A 1 87 ? -10.322 6.658 21.160 1.00 90.44 87 LYS A N 1
ATOM 682 C CA . LYS A 1 87 ? -9.829 5.644 20.203 1.00 90.44 87 LYS A CA 1
ATOM 683 C C . LYS A 1 87 ? -10.532 4.301 20.373 1.00 90.44 87 LYS A C 1
ATOM 685 O O . LYS A 1 87 ? -10.843 3.654 19.376 1.00 90.44 87 LYS A O 1
ATOM 690 N N . LEU A 1 88 ? -10.784 3.874 21.612 1.00 90.44 88 LEU A N 1
ATOM 691 C CA . LEU A 1 88 ? -11.546 2.652 21.880 1.00 90.44 88 LEU A CA 1
ATOM 692 C C . LEU A 1 88 ? -12.977 2.771 21.348 1.00 90.44 88 LEU A C 1
ATOM 694 O O . LEU A 1 88 ? -13.443 1.863 20.661 1.00 90.44 88 LEU A O 1
ATOM 698 N N . PHE A 1 89 ? -13.642 3.900 21.597 1.00 91.81 89 PHE A N 1
ATOM 699 C CA . PHE A 1 89 ? -14.982 4.172 21.080 1.00 91.81 89 PHE A CA 1
ATOM 700 C C . PHE A 1 89 ? -15.029 4.164 19.544 1.00 91.81 89 PHE A C 1
ATOM 702 O O . PHE A 1 89 ? -15.860 3.478 18.947 1.00 91.81 89 PHE A O 1
ATOM 709 N N . LEU A 1 90 ? -14.080 4.839 18.892 1.00 92.19 90 LEU A N 1
ATOM 710 C CA . LEU A 1 90 ? -13.956 4.859 17.435 1.00 92.19 90 LEU A CA 1
ATOM 711 C C . LEU A 1 90 ? -13.659 3.476 16.858 1.00 92.19 90 LEU A C 1
ATOM 713 O O . LEU A 1 90 ? -14.213 3.138 15.819 1.00 92.19 90 LEU A O 1
ATOM 717 N N . ASN A 1 91 ? -12.856 2.648 17.531 1.00 90.38 91 ASN A N 1
ATOM 718 C CA . ASN A 1 91 ? -12.633 1.265 17.107 1.00 90.38 91 ASN A CA 1
ATOM 719 C C . ASN A 1 91 ? -13.933 0.447 17.130 1.00 90.38 91 ASN A C 1
ATOM 721 O O . ASN A 1 91 ? -14.170 -0.335 16.215 1.00 90.38 91 ASN A O 1
ATOM 725 N N . ILE A 1 92 ? -14.805 0.637 18.127 1.00 89.81 92 ILE A N 1
ATOM 726 C CA . ILE A 1 92 ? -16.116 -0.037 18.157 1.00 89.81 92 ILE A CA 1
ATOM 727 C C . ILE A 1 92 ? -16.967 0.389 16.962 1.00 89.81 92 ILE A C 1
ATOM 729 O O . ILE A 1 92 ? -17.572 -0.457 16.301 1.00 89.81 92 ILE A O 1
ATOM 733 N N . ILE A 1 93 ? -17.034 1.696 16.697 1.00 91.25 93 ILE A N 1
ATOM 734 C CA . ILE A 1 93 ? -17.792 2.242 15.568 1.00 91.25 93 ILE A CA 1
ATOM 735 C C . ILE A 1 93 ? -17.217 1.720 14.250 1.00 91.25 93 ILE A C 1
ATOM 737 O O . ILE A 1 93 ? -17.970 1.256 13.398 1.00 91.25 93 ILE A O 1
ATOM 741 N N . HIS A 1 94 ? -15.892 1.726 14.112 1.00 90.88 94 HIS A N 1
ATOM 742 C CA . HIS A 1 94 ? -15.186 1.209 12.949 1.00 90.88 94 HIS A CA 1
ATOM 743 C C . HIS A 1 94 ? -15.543 -0.252 12.674 1.00 90.88 94 HIS A C 1
ATOM 745 O O . HIS A 1 94 ? -15.925 -0.566 11.556 1.00 90.88 94 HIS A O 1
ATOM 751 N N . GLU A 1 95 ? -15.496 -1.136 13.675 1.00 89.00 95 GLU A N 1
ATOM 752 C CA . GLU A 1 95 ? -15.856 -2.549 13.484 1.00 89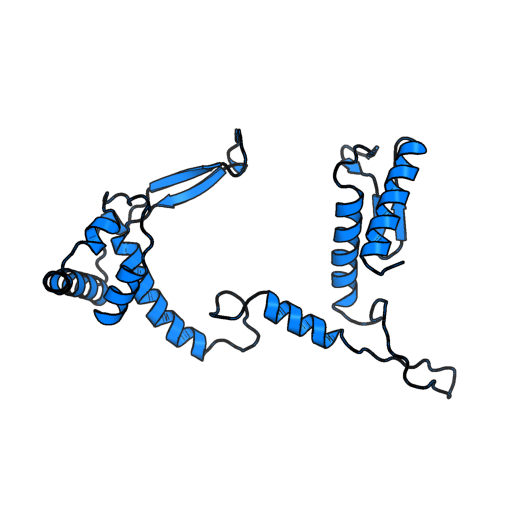.00 95 GLU A CA 1
ATOM 753 C C . GLU A 1 95 ? -17.312 -2.722 13.019 1.00 89.00 95 GLU A C 1
ATOM 755 O O . GLU A 1 95 ? -17.598 -3.577 12.183 1.00 89.00 95 GLU A O 1
ATOM 760 N N . ARG A 1 96 ? -18.234 -1.878 13.502 1.00 88.31 96 ARG A N 1
ATOM 761 C CA . ARG A 1 96 ? -19.639 -1.891 13.058 1.00 88.31 96 ARG A CA 1
ATOM 762 C C . ARG A 1 96 ? -19.805 -1.407 11.617 1.00 88.31 96 ARG A C 1
ATOM 764 O O . ARG A 1 96 ? -20.577 -1.998 10.869 1.00 88.31 96 ARG A O 1
ATOM 771 N N . ILE A 1 97 ? -19.118 -0.326 11.245 1.00 90.19 97 ILE A N 1
ATOM 772 C CA . ILE A 1 97 ? -19.169 0.237 9.889 1.00 90.19 97 ILE A CA 1
ATOM 773 C C . ILE A 1 97 ? -18.526 -0.732 8.904 1.00 90.19 97 ILE A C 1
ATOM 775 O O . ILE A 1 97 ? -19.120 -1.048 7.878 1.00 90.19 97 ILE A O 1
ATOM 779 N N . ARG A 1 98 ? -17.346 -1.249 9.248 1.00 88.06 98 ARG A N 1
ATOM 780 C CA . ARG A 1 98 ? -16.577 -2.179 8.427 1.00 88.06 98 ARG A CA 1
ATOM 781 C C . ARG A 1 98 ? -17.401 -3.388 8.009 1.00 88.06 98 ARG A C 1
ATOM 783 O O . ARG A 1 98 ? -17.405 -3.707 6.830 1.00 88.06 98 ARG A O 1
ATOM 790 N N . ALA A 1 99 ? -18.127 -4.002 8.946 1.00 85.38 99 ALA A N 1
ATOM 791 C CA . ALA A 1 99 ? -18.976 -5.154 8.648 1.00 85.38 99 ALA A CA 1
ATOM 792 C C . ALA A 1 99 ? -19.977 -4.863 7.514 1.00 85.38 99 ALA A C 1
ATOM 794 O O . ALA A 1 99 ? -20.142 -5.686 6.625 1.00 85.38 99 ALA A O 1
ATOM 795 N N . LYS A 1 100 ? -20.576 -3.665 7.494 1.00 87.75 100 LYS A N 1
ATOM 796 C CA . LYS A 1 100 ? -21.489 -3.242 6.421 1.00 87.75 100 LYS A CA 1
ATOM 797 C C . LYS A 1 100 ? -20.765 -2.841 5.137 1.00 87.75 100 LYS A C 1
ATOM 799 O O . LYS A 1 100 ? -21.286 -3.057 4.050 1.00 87.75 100 LYS A O 1
ATOM 804 N N . CYS A 1 101 ? -19.592 -2.219 5.245 1.00 86.88 101 CYS A N 1
ATOM 805 C CA . CYS A 1 101 ? -18.800 -1.850 4.074 1.00 86.88 101 CYS A CA 1
ATOM 806 C C . CYS A 1 101 ? -18.317 -3.089 3.319 1.00 86.88 101 CYS A C 1
ATOM 808 O O . CYS A 1 101 ? -18.431 -3.126 2.100 1.00 86.88 101 CYS A O 1
ATOM 810 N N . ASP A 1 102 ? -17.819 -4.105 4.025 1.00 84.88 102 ASP A N 1
ATOM 811 C CA . ASP A 1 102 ? -17.287 -5.321 3.404 1.00 84.88 102 ASP A CA 1
ATOM 812 C C . ASP A 1 102 ? -18.354 -6.082 2.585 1.00 84.88 102 ASP A C 1
ATOM 814 O O . ASP A 1 102 ? -17.994 -6.734 1.610 1.00 84.88 102 ASP A O 1
ATOM 818 N N . GLU A 1 103 ? -19.648 -5.936 2.907 1.00 85.50 103 GLU A N 1
ATOM 819 C CA . GLU A 1 103 ? -20.777 -6.482 2.128 1.00 85.50 103 GLU A CA 1
ATOM 820 C C . GLU A 1 103 ? -21.057 -5.724 0.817 1.00 85.50 103 GLU A C 1
ATOM 822 O O . GLU A 1 103 ? -21.650 -6.282 -0.103 1.00 85.50 103 GLU A O 1
ATOM 827 N N . GLN A 1 104 ? -20.668 -4.448 0.724 1.00 87.50 104 GLN A N 1
ATOM 828 C CA . GLN A 1 104 ? -20.995 -3.575 -0.414 1.00 87.50 104 GLN A CA 1
ATOM 829 C C . GLN A 1 104 ? -19.801 -3.272 -1.323 1.00 87.50 104 GLN A C 1
ATOM 831 O O . GLN A 1 104 ? -19.973 -2.751 -2.426 1.00 87.50 104 GLN A O 1
ATOM 836 N N . LEU A 1 105 ? -18.580 -3.546 -0.867 1.00 87.31 105 LEU A N 1
ATOM 837 C CA . LEU A 1 105 ? -17.374 -3.299 -1.646 1.00 87.31 105 LEU A CA 1
ATOM 838 C C . LEU A 1 105 ? -17.208 -4.348 -2.751 1.00 87.31 105 LEU A C 1
ATOM 840 O O . LEU A 1 105 ? -17.264 -5.547 -2.498 1.00 87.31 105 LEU A O 1
ATOM 844 N N . ALA A 1 106 ? -16.923 -3.882 -3.968 1.00 84.62 106 ALA A N 1
ATOM 845 C CA . ALA A 1 106 ? -16.584 -4.753 -5.089 1.00 84.62 106 ALA A CA 1
ATOM 846 C C . ALA A 1 106 ? -15.264 -5.509 -4.850 1.00 84.62 106 ALA A C 1
ATOM 848 O O . ALA A 1 106 ? -14.353 -5.005 -4.186 1.00 84.62 106 ALA A O 1
ATOM 849 N N . ASP A 1 107 ? -15.113 -6.672 -5.485 1.00 84.50 107 ASP A N 1
ATOM 850 C CA . ASP A 1 107 ? -13.895 -7.493 -5.407 1.00 84.50 107 ASP A CA 1
ATOM 851 C C . ASP A 1 107 ? -12.644 -6.781 -5.942 1.00 84.50 107 ASP A C 1
ATOM 853 O O . ASP A 1 107 ? -11.528 -7.087 -5.533 1.00 84.50 107 ASP A O 1
ATOM 857 N N . SER A 1 108 ? -12.824 -5.768 -6.795 1.00 82.19 108 SER A N 1
ATOM 858 C CA . SER A 1 108 ? -11.747 -4.913 -7.299 1.00 82.19 108 SER A CA 1
ATOM 859 C C . SER A 1 108 ? -11.285 -3.829 -6.313 1.00 82.19 108 SER A C 1
ATOM 861 O O . SER A 1 108 ? -10.362 -3.078 -6.628 1.00 82.19 108 SER A O 1
ATOM 863 N N . GLN A 1 109 ? -11.920 -3.684 -5.143 1.00 85.38 109 GLN A N 1
ATOM 864 C CA . GLN A 1 109 ? -11.411 -2.830 -4.071 1.00 85.38 109 GLN A CA 1
ATOM 865 C C . GLN A 1 109 ? -10.397 -3.621 -3.241 1.00 85.38 109 GLN A C 1
ATOM 867 O O . GLN A 1 109 ? -10.771 -4.546 -2.524 1.00 85.38 109 GLN A O 1
ATOM 872 N N . PHE A 1 110 ? -9.129 -3.215 -3.296 1.00 85.38 110 PHE A N 1
ATOM 873 C CA . PHE A 1 110 ? -8.032 -3.851 -2.556 1.00 85.38 110 PHE A CA 1
ATOM 874 C C . PHE A 1 110 ? -7.581 -3.024 -1.344 1.00 85.38 110 PHE A C 1
ATOM 876 O O . PHE A 1 110 ? -7.027 -3.560 -0.389 1.00 85.38 110 PHE A O 1
ATOM 883 N N . GLY A 1 111 ? -7.792 -1.704 -1.365 1.00 85.56 111 GLY A N 1
ATOM 884 C CA . GLY A 1 111 ? -7.342 -0.806 -0.304 1.00 85.56 111 GLY A CA 1
ATOM 885 C C . GLY A 1 111 ? -8.205 -0.917 0.952 1.00 85.56 111 GLY A C 1
ATOM 886 O O . GLY A 1 111 ? -9.425 -1.007 0.868 1.00 85.56 111 GLY A O 1
ATOM 887 N N . PHE A 1 112 ? -7.566 -0.861 2.124 1.00 83.38 112 PHE A N 1
ATOM 888 C CA . PHE A 1 112 ? -8.232 -0.815 3.436 1.00 83.38 112 PHE A CA 1
ATOM 889 C C . PHE A 1 112 ? -9.158 -2.006 3.755 1.00 83.38 112 PHE A C 1
ATOM 891 O O . PHE A 1 112 ? -9.967 -1.923 4.679 1.00 83.38 112 PHE A O 1
ATOM 898 N N . ARG A 1 113 ? -9.002 -3.140 3.060 1.00 83.88 113 ARG A N 1
ATOM 899 C CA . ARG A 1 113 ? -9.722 -4.388 3.353 1.00 83.88 113 ARG A CA 1
ATOM 900 C C . ARG A 1 113 ? -8.883 -5.337 4.203 1.00 83.88 113 ARG A C 1
ATOM 902 O O . ARG A 1 113 ? -7.658 -5.260 4.254 1.00 83.88 113 ARG A O 1
ATOM 909 N N . ALA A 1 114 ? -9.553 -6.219 4.942 1.00 81.12 114 ALA A N 1
ATOM 910 C CA . ALA A 1 114 ? -8.851 -7.264 5.691 1.00 81.12 114 ALA A CA 1
ATOM 911 C C . ALA A 1 114 ? -8.337 -8.319 4.715 1.00 81.12 114 ALA A C 1
ATOM 913 O O . ALA A 1 114 ? -9.103 -8.806 3.894 1.00 81.12 114 ALA A O 1
ATOM 914 N N . GLY A 1 115 ? -7.064 -8.697 4.844 1.00 81.62 115 GLY A N 1
ATOM 915 C CA . GLY A 1 115 ? -6.487 -9.814 4.090 1.00 81.62 115 GLY A CA 1
ATOM 916 C C . GLY A 1 115 ? -6.270 -9.555 2.598 1.00 81.62 115 GLY A C 1
ATOM 917 O O . GLY A 1 115 ? -5.815 -10.458 1.912 1.00 81.62 115 GLY A O 1
ATOM 918 N N . VAL A 1 116 ? -6.560 -8.345 2.114 1.00 83.81 116 VAL A N 1
ATOM 919 C CA . VAL A 1 116 ? -6.378 -7.937 0.720 1.00 83.81 116 VAL A CA 1
ATOM 920 C C . VAL A 1 116 ? -5.662 -6.588 0.705 1.00 83.81 116 VAL A C 1
ATOM 922 O O . VAL A 1 116 ? -5.957 -5.711 1.517 1.00 83.81 116 VAL A O 1
ATOM 925 N N . GLY A 1 117 ? -4.694 -6.427 -0.188 1.00 86.50 117 GLY A N 1
ATOM 926 C CA . GLY A 1 117 ? -3.908 -5.217 -0.345 1.00 86.50 117 GLY A CA 1
ATOM 927 C C . GLY A 1 117 ? -3.219 -5.149 -1.704 1.00 86.50 117 GLY A C 1
ATOM 928 O O . GLY A 1 117 ? -3.638 -5.741 -2.697 1.00 86.50 117 GLY A O 1
ATOM 929 N N . THR A 1 118 ? -2.129 -4.387 -1.766 1.00 86.56 118 THR A N 1
ATOM 930 C CA . THR A 1 118 ? -1.417 -4.128 -3.026 1.00 86.56 118 THR A CA 1
ATOM 931 C C . THR A 1 118 ? -0.851 -5.399 -3.668 1.00 86.56 118 THR A C 1
ATOM 933 O O . THR A 1 118 ? -0.647 -5.426 -4.877 1.00 86.56 118 THR A O 1
ATOM 936 N N . ARG A 1 119 ? -0.606 -6.462 -2.889 1.00 86.50 119 ARG A N 1
ATOM 937 C CA . ARG A 1 119 ? -0.078 -7.736 -3.400 1.00 86.50 119 ARG A CA 1
ATOM 938 C C . ARG A 1 119 ? -1.080 -8.451 -4.297 1.00 86.50 119 ARG A C 1
ATOM 940 O O . ARG A 1 119 ? -0.700 -8.929 -5.355 1.00 86.50 119 ARG A O 1
ATOM 947 N N . GLU A 1 120 ? -2.342 -8.481 -3.902 1.00 85.56 120 GLU A N 1
ATOM 948 C CA . GLU A 1 120 ? -3.423 -9.112 -4.654 1.00 85.56 120 GLU A CA 1
ATOM 949 C C . GLU A 1 120 ? -3.725 -8.311 -5.926 1.00 85.56 120 GLU A C 1
ATOM 951 O O . GLU A 1 120 ? -3.882 -8.889 -7.000 1.00 85.56 120 GLU A O 1
ATOM 956 N N . ALA A 1 121 ? -3.690 -6.976 -5.836 1.00 83.75 121 ALA A N 1
ATOM 957 C CA . ALA A 1 121 ? -3.780 -6.106 -7.008 1.00 83.75 121 ALA A CA 1
ATOM 958 C C . ALA A 1 121 ? -2.621 -6.351 -7.995 1.00 83.75 121 ALA A C 1
ATOM 960 O O . ALA A 1 121 ? -2.835 -6.451 -9.204 1.00 83.75 121 ALA A O 1
ATOM 961 N N . LEU A 1 122 ? -1.392 -6.496 -7.485 1.00 86.25 122 LEU A N 1
ATOM 962 C CA . LEU A 1 122 ? -0.224 -6.819 -8.303 1.00 86.25 122 LEU A CA 1
ATOM 963 C C . LEU A 1 122 ? -0.347 -8.211 -8.931 1.00 86.25 122 LEU A C 1
ATOM 965 O O . LEU A 1 122 ? -0.054 -8.363 -10.112 1.00 86.25 122 LEU A O 1
ATOM 969 N N . PHE A 1 123 ? -0.820 -9.203 -8.176 1.00 87.38 123 PHE A N 1
ATOM 970 C CA . PHE A 1 123 ? -1.058 -10.552 -8.680 1.00 87.38 123 PHE A CA 1
ATOM 971 C C . PHE A 1 123 ? -2.072 -10.551 -9.828 1.00 87.38 123 PHE A C 1
ATOM 973 O O . PHE A 1 123 ? -1.844 -11.203 -10.845 1.00 87.38 123 PHE A O 1
ATOM 980 N N . ALA A 1 124 ? -3.158 -9.779 -9.728 1.00 85.19 124 ALA A N 1
ATOM 981 C CA . ALA A 1 124 ? -4.123 -9.642 -10.819 1.00 85.19 124 ALA A CA 1
ATOM 982 C C . ALA A 1 124 ? -3.461 -9.107 -12.104 1.00 85.19 124 ALA A C 1
ATOM 984 O O . ALA A 1 124 ? -3.645 -9.678 -13.178 1.00 85.19 124 ALA A O 1
ATOM 985 N N . ILE A 1 125 ? -2.622 -8.070 -11.990 1.00 86.25 125 ILE A N 1
ATOM 986 C CA . ILE A 1 125 ? -1.853 -7.533 -13.125 1.00 86.25 125 ILE A CA 1
ATOM 987 C C . ILE A 1 125 ? -0.865 -8.576 -13.660 1.00 86.25 125 ILE A C 1
ATOM 989 O O . ILE A 1 125 ? -0.773 -8.758 -14.870 1.00 86.25 125 ILE A O 1
ATOM 993 N N . GLN A 1 126 ? -0.159 -9.295 -12.785 1.00 85.81 126 GLN A N 1
ATOM 994 C CA . GLN A 1 126 ? 0.768 -10.350 -13.193 1.00 85.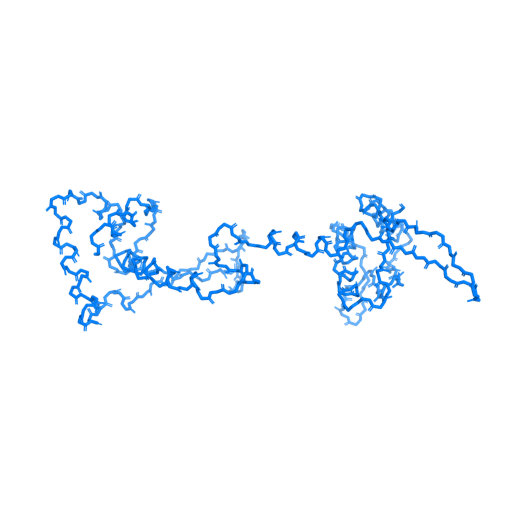81 126 GLN A CA 1
ATOM 995 C C . GLN A 1 126 ? 0.058 -11.426 -14.012 1.00 85.81 126 GLN A C 1
ATOM 997 O O . GLN A 1 126 ? 0.547 -11.764 -15.080 1.00 85.81 126 GLN A O 1
ATOM 1002 N N . ASN A 1 127 ? -1.120 -11.895 -13.592 1.00 86.31 127 ASN A N 1
ATOM 1003 C CA . ASN A 1 127 ? -1.887 -12.890 -14.350 1.00 86.31 127 ASN A CA 1
ATOM 1004 C C . ASN A 1 127 ? -2.307 -12.391 -15.740 1.00 86.31 127 ASN A C 1
ATOM 1006 O O . ASN A 1 127 ? -2.296 -13.170 -16.688 1.00 86.31 127 ASN A O 1
ATOM 1010 N N . LEU A 1 128 ? -2.625 -11.099 -15.893 1.00 84.69 128 LEU A N 1
ATOM 1011 C CA . LEU A 1 128 ? -2.941 -10.513 -17.204 1.00 84.69 128 LEU A CA 1
ATOM 1012 C C . LEU A 1 128 ? -1.741 -10.486 -18.162 1.00 84.69 128 LEU A C 1
ATOM 1014 O O . LEU A 1 128 ? -1.940 -10.430 -19.376 1.00 84.69 128 LEU A O 1
ATOM 1018 N N . TYR A 1 129 ? -0.521 -10.500 -17.621 1.00 85.44 129 TYR A N 1
ATOM 1019 C CA . TYR A 1 129 ? 0.741 -10.432 -18.360 1.00 85.44 129 TYR A CA 1
ATOM 1020 C C . TYR A 1 129 ? 1.534 -11.749 -18.356 1.00 85.44 129 TYR A C 1
ATOM 1022 O O . TYR A 1 129 ? 2.566 -11.834 -19.017 1.00 85.44 129 TYR A O 1
ATOM 1030 N N . TRP A 1 130 ? 1.068 -12.780 -17.649 1.00 84.69 130 TRP A N 1
ATOM 1031 C CA . TRP A 1 130 ? 1.715 -14.092 -17.579 1.00 84.69 130 TRP A CA 1
ATOM 1032 C C . TRP A 1 130 ? 1.327 -14.967 -18.782 1.00 84.69 130 TRP A C 1
ATOM 1034 O O . TRP A 1 130 ? 0.274 -14.747 -19.384 1.00 84.69 130 TRP A O 1
ATOM 1044 N N . ASN A 1 131 ? 2.171 -15.948 -19.139 1.00 84.81 131 ASN A N 1
ATOM 1045 C CA . ASN A 1 131 ? 1.960 -16.929 -20.223 1.00 84.81 131 ASN A CA 1
ATOM 1046 C C . ASN A 1 131 ? 1.428 -16.330 -21.541 1.00 84.81 131 ASN A C 1
ATOM 1048 O O . ASN A 1 131 ? 0.574 -16.921 -22.209 1.00 84.81 131 ASN A O 1
ATOM 1052 N N . GLN A 1 132 ? 1.892 -15.133 -21.910 1.00 86.88 132 GLN A N 1
ATOM 1053 C CA . GLN A 1 132 ? 1.465 -14.500 -23.154 1.00 86.88 132 GLN A CA 1
ATOM 1054 C C . GLN A 1 132 ? 1.956 -15.321 -24.347 1.00 86.88 132 GLN A C 1
ATOM 1056 O O . GLN A 1 132 ? 3.078 -15.824 -24.356 1.00 86.88 132 GLN A O 1
ATOM 1061 N N . ARG A 1 133 ? 1.117 -15.429 -25.374 1.00 89.81 133 ARG A N 1
ATOM 1062 C CA . ARG A 1 133 ? 1.444 -16.077 -26.645 1.00 89.81 133 ARG A CA 1
ATOM 1063 C C . ARG A 1 133 ? 1.230 -15.098 -27.785 1.00 89.81 133 ARG A C 1
ATOM 1065 O O . ARG A 1 133 ? 0.351 -14.240 -27.703 1.00 89.81 133 ARG A O 1
ATOM 1072 N N . ALA A 1 134 ? 2.029 -15.228 -28.831 1.00 90.31 134 ALA A N 1
ATOM 1073 C CA . ALA A 1 134 ? 1.889 -14.452 -30.049 1.00 90.31 134 ALA A CA 1
ATOM 1074 C C . ALA A 1 134 ? 2.053 -15.346 -31.275 1.00 90.31 134 ALA A C 1
ATOM 1076 O O . ALA A 1 134 ? 2.745 -16.361 -31.231 1.00 90.31 134 ALA A O 1
ATOM 1077 N N . LYS A 1 135 ? 1.456 -14.907 -32.380 1.00 91.94 135 LYS A N 1
ATOM 1078 C CA . LYS A 1 135 ? 1.720 -15.421 -33.720 1.00 91.94 135 LYS A CA 1
ATOM 1079 C C . LYS A 1 135 ? 2.218 -14.287 -34.591 1.00 91.94 135 LYS A C 1
ATOM 1081 O O . LYS A 1 135 ? 1.828 -13.134 -34.396 1.00 91.94 135 LYS A O 1
ATOM 1086 N N . VAL A 1 136 ? 3.038 -14.626 -35.570 1.00 91.88 136 VAL A N 1
ATOM 1087 C CA . VAL A 1 136 ? 3.415 -13.712 -36.642 1.00 91.88 136 VAL A CA 1
ATOM 1088 C C . VAL A 1 136 ? 2.616 -14.107 -37.876 1.00 91.88 136 VAL A C 1
ATOM 1090 O O . VAL A 1 136 ? 2.542 -15.285 -38.214 1.00 91.88 136 VAL A O 1
ATOM 1093 N N . ARG A 1 137 ? 1.991 -13.129 -38.533 1.00 92.12 137 ARG A N 1
ATOM 1094 C CA . ARG A 1 137 ? 1.317 -13.326 -39.818 1.00 92.12 137 ARG A CA 1
ATOM 1095 C C . ARG A 1 137 ? 2.128 -12.639 -40.907 1.00 92.12 137 ARG A C 1
ATOM 1097 O O . ARG A 1 137 ? 2.427 -11.453 -40.772 1.00 92.12 137 ARG A O 1
ATOM 1104 N N . VAL A 1 138 ? 2.456 -13.376 -41.962 1.00 93.25 138 VAL A N 1
ATOM 1105 C CA . VAL A 1 138 ? 3.093 -12.856 -43.176 1.00 93.25 138 VAL A CA 1
ATOM 1106 C C . VAL A 1 138 ? 2.191 -13.237 -44.342 1.00 93.25 138 VAL A C 1
ATOM 1108 O O . VAL A 1 138 ? 1.910 -14.413 -44.555 1.00 93.25 138 VAL A O 1
ATOM 1111 N N . ASP A 1 139 ? 1.673 -12.233 -45.046 1.00 92.44 139 ASP A N 1
ATOM 1112 C CA . ASP A 1 139 ? 0.616 -12.396 -46.047 1.00 92.44 139 ASP A CA 1
ATOM 1113 C C . ASP A 1 139 ? -0.590 -13.187 -45.494 1.00 92.44 139 ASP A C 1
ATOM 1115 O O . ASP A 1 139 ? -1.269 -12.722 -44.572 1.00 92.44 139 ASP A O 1
ATOM 1119 N N . ASN A 1 140 ? -0.847 -14.380 -46.041 1.00 91.81 140 ASN A N 1
ATOM 1120 C CA . ASN A 1 140 ? -1.945 -15.268 -45.646 1.00 91.81 140 ASN A CA 1
ATOM 1121 C C . ASN A 1 140 ? -1.494 -16.457 -44.782 1.00 91.81 140 ASN A C 1
ATOM 1123 O O . ASN A 1 140 ? -2.317 -17.313 -44.460 1.00 91.81 140 ASN A O 1
ATOM 1127 N N . GLU A 1 141 ? -0.219 -16.519 -44.399 1.00 92.94 141 GLU A N 1
ATOM 1128 C CA . GLU A 1 141 ? 0.321 -17.581 -43.553 1.00 92.94 141 GLU A CA 1
ATOM 1129 C C . GLU A 1 141 ? 0.556 -17.077 -42.123 1.00 92.94 141 GLU A C 1
ATOM 1131 O O . GLU A 1 141 ? 0.999 -15.949 -41.892 1.00 92.94 141 GLU A O 1
ATOM 1136 N N . GLU A 1 142 ? 0.241 -17.921 -41.141 1.00 94.94 142 GLU A N 1
ATOM 1137 C CA . GLU A 1 142 ? 0.498 -17.665 -39.723 1.00 94.94 142 GLU A CA 1
ATOM 1138 C C . GLU A 1 142 ? 1.514 -18.657 -39.176 1.00 94.94 142 GLU A C 1
ATOM 1140 O O . GLU A 1 142 ? 1.484 -19.843 -39.504 1.00 94.94 142 GLU A O 1
ATOM 1145 N N . THR A 1 143 ? 2.367 -18.183 -38.272 1.00 95.19 143 THR A N 1
ATOM 1146 C CA . THR A 1 143 ? 3.207 -19.071 -37.471 1.00 95.19 143 THR A CA 1
ATOM 1147 C C . THR A 1 143 ? 2.377 -19.852 -36.453 1.00 95.19 143 THR A C 1
ATOM 1149 O O . THR A 1 143 ? 1.248 -19.492 -36.102 1.00 95.19 143 THR A O 1
ATOM 1152 N N . GLU A 1 144 ? 2.986 -20.891 -35.890 1.00 94.12 144 GLU A N 1
ATOM 1153 C CA . GLU A 1 144 ? 2.515 -21.480 -34.639 1.00 94.12 144 GLU A CA 1
ATOM 1154 C C . GLU A 1 144 ? 2.601 -20.472 -33.476 1.00 94.12 144 GLU A C 1
ATOM 1156 O O . GLU A 1 144 ? 3.255 -19.426 -33.576 1.00 94.12 144 GLU A O 1
ATOM 1161 N N . ASP A 1 145 ? 1.916 -20.788 -32.373 1.00 92.94 145 ASP A N 1
ATOM 1162 C CA . ASP A 1 145 ? 1.949 -19.979 -31.155 1.00 92.94 145 ASP A CA 1
ATOM 1163 C C . ASP A 1 145 ? 3.353 -19.985 -30.541 1.00 92.94 145 ASP A C 1
ATOM 1165 O O . ASP A 1 145 ? 3.868 -21.024 -30.125 1.00 92.94 145 ASP A O 1
ATOM 1169 N N . VAL A 1 146 ? 3.937 -18.798 -30.392 1.00 90.56 146 VAL A N 1
ATOM 1170 C CA . VAL A 1 146 ? 5.202 -18.590 -29.687 1.00 90.56 146 VAL A CA 1
ATOM 1171 C C . VAL A 1 146 ? 4.923 -17.974 -28.323 1.00 90.56 146 VAL A C 1
ATOM 1173 O O . VAL A 1 146 ? 4.201 -16.985 -28.198 1.00 90.56 146 VAL A O 1
ATOM 1176 N N . GLU A 1 147 ? 5.505 -18.554 -27.277 1.00 90.06 147 GLU A N 1
ATOM 1177 C CA . GLU A 1 147 ? 5.441 -17.996 -25.929 1.00 90.06 147 GLU A CA 1
ATOM 1178 C C . GLU A 1 147 ? 6.303 -16.729 -25.821 1.00 90.06 147 GLU A C 1
ATOM 1180 O O . GLU A 1 147 ? 7.501 -16.732 -26.112 1.00 90.06 147 GLU A O 1
ATOM 1185 N N . ILE A 1 148 ? 5.695 -15.640 -25.354 1.00 86.81 148 ILE A N 1
ATOM 1186 C CA . ILE A 1 148 ? 6.369 -14.369 -25.114 1.00 86.81 148 ILE A CA 1
ATOM 1187 C C . ILE A 1 148 ? 6.959 -14.381 -23.708 1.00 86.81 148 ILE A C 1
ATOM 1189 O O . ILE A 1 148 ? 6.257 -14.208 -22.713 1.00 86.81 148 ILE A O 1
ATOM 1193 N N . LYS A 1 149 ? 8.279 -14.560 -23.637 1.00 81.75 149 LYS A N 1
ATOM 1194 C CA . LYS A 1 149 ? 9.030 -14.563 -22.370 1.00 81.75 149 LYS A CA 1
ATOM 1195 C C . LYS A 1 149 ? 9.511 -13.176 -21.948 1.00 81.75 149 LYS A C 1
ATOM 1197 O O . LYS A 1 149 ? 9.764 -12.950 -20.769 1.00 81.75 149 LYS A O 1
ATOM 1202 N N . ARG A 1 150 ? 9.687 -12.263 -22.907 1.00 80.56 150 ARG A N 1
ATOM 1203 C CA . ARG A 1 150 ? 10.215 -10.908 -22.704 1.00 80.56 150 ARG A CA 1
ATOM 1204 C C . ARG A 1 150 ? 9.581 -9.941 -23.696 1.00 80.56 150 ARG A C 1
ATOM 1206 O O . ARG A 1 150 ? 9.180 -10.344 -24.785 1.00 80.56 150 ARG A O 1
ATOM 1213 N N . GLY A 1 151 ? 9.556 -8.665 -23.327 1.00 80.25 151 GLY A N 1
ATOM 1214 C CA . GLY A 1 151 ? 9.123 -7.579 -24.198 1.00 80.25 151 GLY A CA 1
ATOM 1215 C C . GLY A 1 151 ? 7.809 -6.929 -23.778 1.00 80.25 151 GLY A C 1
ATOM 1216 O O . GLY A 1 151 ? 7.110 -7.363 -22.863 1.00 80.25 151 GLY A O 1
ATOM 1217 N N . VAL A 1 152 ? 7.499 -5.830 -24.458 1.00 85.25 152 VAL A N 1
ATOM 1218 C CA . VAL A 1 152 ? 6.313 -5.014 -24.210 1.00 85.25 152 VAL A CA 1
ATOM 1219 C C . VAL A 1 152 ? 5.171 -5.500 -25.103 1.00 85.25 152 VAL A C 1
ATOM 1221 O O . VAL A 1 152 ? 5.346 -5.650 -26.311 1.00 85.25 152 VAL A O 1
ATOM 1224 N N . ARG A 1 153 ? 3.979 -5.708 -24.530 1.00 86.88 153 ARG A N 1
ATOM 1225 C CA . ARG A 1 153 ? 2.770 -6.038 -25.300 1.00 86.88 153 ARG A CA 1
ATOM 1226 C C . ARG A 1 153 ? 2.337 -4.835 -26.143 1.00 86.88 153 ARG A C 1
ATOM 1228 O O . ARG A 1 153 ? 1.684 -3.917 -25.646 1.00 86.88 153 ARG A O 1
ATOM 1235 N N . GLN A 1 154 ? 2.703 -4.853 -27.419 1.00 81.38 154 GLN A N 1
ATOM 1236 C CA . GLN A 1 154 ? 2.364 -3.798 -28.372 1.00 81.38 154 GLN A CA 1
ATOM 1237 C C . GLN A 1 154 ? 0.840 -3.634 -28.484 1.00 81.38 154 GLN A C 1
ATOM 1239 O O . GLN A 1 154 ? 0.098 -4.615 -28.544 1.00 81.38 154 GLN A O 1
ATOM 1244 N N . GLY A 1 155 ? 0.371 -2.385 -28.439 1.00 84.25 155 GLY A N 1
ATOM 1245 C CA . GLY A 1 155 ? -1.058 -2.045 -28.437 1.00 84.25 155 GLY A CA 1
ATOM 1246 C C . GLY A 1 155 ? -1.772 -2.181 -27.084 1.00 84.25 155 GLY A C 1
ATOM 1247 O O . GLY A 1 155 ? -2.947 -1.834 -26.985 1.00 84.25 155 GLY A O 1
ATOM 1248 N N . CYS A 1 156 ? -1.103 -2.646 -26.021 1.00 89.56 156 CYS A N 1
ATOM 1249 C CA . CYS A 1 156 ? -1.698 -2.671 -24.686 1.00 89.56 156 CYS A CA 1
ATOM 1250 C C . CYS A 1 156 ? -1.637 -1.291 -24.009 1.00 89.56 156 CYS A C 1
ATOM 1252 O O . CYS A 1 156 ? -0.580 -0.673 -23.936 1.00 89.56 156 CYS A O 1
ATOM 1254 N N . ILE A 1 157 ? -2.758 -0.846 -23.434 1.00 92.00 157 ILE A N 1
ATOM 1255 C CA . ILE A 1 157 ? -2.891 0.474 -22.788 1.00 92.00 157 ILE A CA 1
ATOM 1256 C C . ILE A 1 157 ? -1.994 0.607 -21.544 1.00 92.00 157 ILE A C 1
ATOM 1258 O O . ILE A 1 157 ? -1.472 1.682 -21.270 1.00 92.00 157 ILE A O 1
ATOM 1262 N N . LEU A 1 158 ? -1.787 -0.482 -20.796 1.00 89.50 158 LEU A N 1
ATOM 1263 C CA . LEU A 1 158 ? -0.974 -0.475 -19.571 1.00 89.50 158 LEU A CA 1
ATOM 1264 C C . LEU A 1 158 ? 0.530 -0.592 -19.846 1.00 89.50 158 LEU A C 1
ATOM 1266 O O . LEU A 1 158 ? 1.354 -0.188 -19.024 1.00 89.50 158 LEU A O 1
ATOM 1270 N N . SER A 1 159 ? 0.897 -1.135 -21.003 1.00 90.56 159 SER A N 1
ATOM 1271 C CA . SER A 1 159 ? 2.278 -1.463 -21.340 1.00 90.56 159 SER A CA 1
ATOM 1272 C C . SER A 1 159 ? 3.241 -0.266 -21.324 1.00 90.56 159 SER A C 1
ATOM 1274 O O . SER A 1 159 ? 4.307 -0.415 -20.727 1.00 90.56 159 SER A O 1
ATOM 1276 N N . PRO A 1 160 ? 2.898 0.921 -21.864 1.00 91.00 160 PRO A N 1
ATOM 1277 C CA . PRO A 1 160 ? 3.765 2.099 -21.778 1.00 91.00 160 PRO A CA 1
ATOM 1278 C C . PRO A 1 160 ? 4.051 2.541 -20.336 1.00 91.00 160 PRO A C 1
ATOM 1280 O O . PRO A 1 160 ? 5.180 2.888 -19.995 1.00 91.00 160 PRO A O 1
ATOM 1283 N N . THR A 1 161 ? 3.044 2.500 -19.459 1.00 91.38 161 THR A N 1
ATOM 1284 C CA . THR A 1 161 ? 3.203 2.882 -18.048 1.00 91.38 161 THR A CA 1
ATOM 1285 C C . THR A 1 161 ? 4.076 1.887 -17.294 1.00 91.38 161 THR A C 1
ATOM 1287 O O . THR A 1 161 ? 4.972 2.299 -16.558 1.00 91.38 161 THR A O 1
ATOM 1290 N N . LEU A 1 162 ? 3.845 0.586 -17.495 1.00 88.81 162 LEU A N 1
ATOM 1291 C CA . LEU A 1 162 ? 4.649 -0.465 -16.869 1.00 88.81 16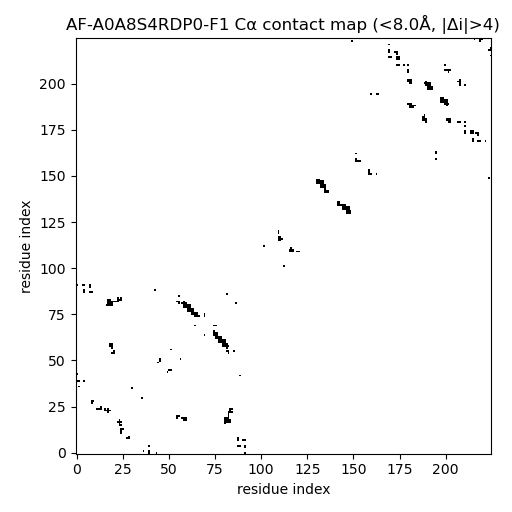2 LEU A CA 1
AT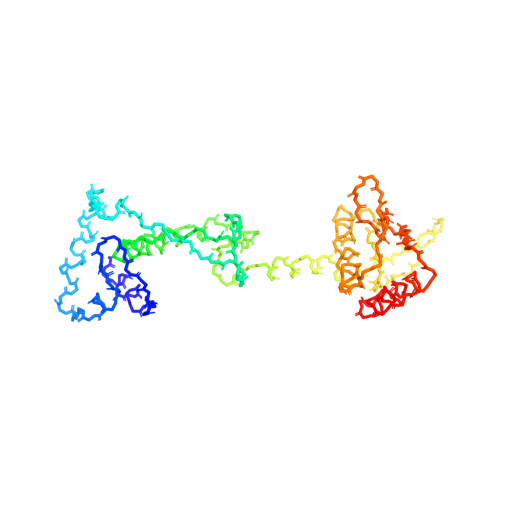OM 1292 C C . LEU A 1 162 ? 6.105 -0.414 -17.339 1.00 88.81 162 LEU A C 1
ATOM 1294 O O . LEU A 1 162 ? 7.011 -0.530 -16.517 1.00 88.81 162 LEU A O 1
ATOM 1298 N N . PHE A 1 163 ? 6.331 -0.170 -18.632 1.00 89.62 163 PHE A N 1
ATOM 1299 C CA . PHE A 1 163 ? 7.668 0.001 -19.190 1.00 89.62 163 PHE A CA 1
ATOM 1300 C C . PHE A 1 163 ? 8.410 1.180 -18.542 1.00 89.62 163 PHE A C 1
ATOM 1302 O O . PHE A 1 163 ? 9.533 1.010 -18.072 1.00 89.62 163 PHE A O 1
ATOM 1309 N N . ASN A 1 164 ? 7.771 2.351 -18.447 1.00 90.56 164 ASN A N 1
ATOM 1310 C CA . ASN A 1 164 ? 8.370 3.531 -17.816 1.00 90.56 164 ASN A CA 1
ATOM 1311 C C . ASN A 1 164 ? 8.690 3.304 -16.331 1.00 90.56 164 ASN A C 1
ATOM 1313 O O . ASN A 1 164 ? 9.748 3.709 -15.861 1.00 90.56 164 ASN A O 1
ATOM 1317 N N . LEU A 1 165 ? 7.795 2.647 -15.586 1.00 89.69 165 LEU A N 1
ATOM 1318 C CA . LEU A 1 165 ? 8.016 2.341 -14.170 1.00 89.69 165 LEU A CA 1
ATOM 1319 C C . LEU A 1 165 ? 9.208 1.393 -13.974 1.00 89.69 165 LEU A C 1
ATOM 1321 O O . LEU A 1 165 ? 10.036 1.587 -13.080 1.00 89.69 165 LEU A O 1
ATOM 1325 N N . TYR A 1 166 ? 9.291 0.363 -14.812 1.00 87.12 166 TYR A N 1
ATOM 1326 C CA . TYR A 1 166 ? 10.348 -0.631 -14.728 1.00 87.12 166 TYR A CA 1
ATOM 1327 C C . TYR A 1 166 ? 11.710 -0.046 -15.118 1.00 87.12 166 TYR A C 1
ATOM 1329 O O . TYR A 1 166 ? 12.685 -0.203 -14.383 1.00 87.12 166 TYR A O 1
ATOM 1337 N N . SER A 1 167 ? 11.763 0.708 -16.220 1.00 89.12 167 SER A N 1
ATOM 1338 C CA . SER A 1 167 ? 12.990 1.366 -16.675 1.00 89.12 167 SER A CA 1
ATOM 1339 C C . SER A 1 167 ? 13.476 2.436 -15.694 1.00 89.12 167 SER A C 1
ATOM 1341 O O . SER A 1 167 ? 14.678 2.539 -15.456 1.00 89.12 167 SER A O 1
ATOM 1343 N N . GLU A 1 168 ? 12.573 3.200 -15.069 1.00 90.31 168 GLU A N 1
ATOM 1344 C CA . GLU A 1 168 ? 12.917 4.126 -13.982 1.00 90.31 168 GLU A CA 1
ATOM 1345 C C . GLU A 1 168 ? 13.596 3.410 -12.820 1.00 90.31 168 GLU A C 1
ATOM 1347 O O . GLU A 1 168 ? 14.618 3.886 -12.338 1.00 90.31 168 GLU A O 1
ATOM 1352 N N . THR A 1 169 ? 13.069 2.258 -12.404 1.00 88.69 169 THR A N 1
ATOM 1353 C CA . THR A 1 169 ? 13.624 1.498 -11.276 1.00 88.69 169 THR A CA 1
ATOM 1354 C C . THR A 1 169 ? 15.074 1.088 -11.545 1.00 88.69 169 THR A C 1
ATOM 1356 O O . THR A 1 169 ? 15.947 1.341 -10.717 1.00 88.69 169 THR A O 1
ATOM 1359 N N . ILE A 1 170 ? 15.350 0.547 -12.735 1.00 88.94 170 ILE A N 1
ATOM 1360 C CA . ILE A 1 170 ? 16.697 0.116 -13.145 1.00 88.94 170 ILE A CA 1
ATOM 1361 C C . ILE A 1 170 ? 17.666 1.298 -13.210 1.00 88.94 170 ILE A C 1
ATOM 1363 O O . ILE A 1 170 ? 18.787 1.220 -12.709 1.00 88.94 170 ILE A O 1
ATOM 1367 N N . ILE A 1 171 ? 17.246 2.408 -13.819 1.00 89.94 171 ILE A N 1
ATOM 1368 C CA . ILE A 1 171 ? 18.089 3.599 -13.956 1.00 89.94 171 ILE A CA 1
ATOM 1369 C C . ILE A 1 171 ? 18.357 4.249 -12.594 1.00 89.94 171 ILE A C 1
ATOM 1371 O O . ILE A 1 171 ? 19.492 4.647 -12.320 1.00 89.94 171 ILE A O 1
ATOM 1375 N N . ALA A 1 172 ? 17.349 4.328 -11.724 1.00 89.56 172 ALA A N 1
ATOM 1376 C CA . ALA A 1 172 ? 17.498 4.861 -10.375 1.00 89.56 172 ALA A CA 1
ATOM 1377 C C . ALA A 1 172 ? 18.500 4.037 -9.551 1.00 89.56 172 ALA A C 1
ATOM 1379 O O . ALA A 1 172 ? 19.392 4.622 -8.935 1.00 89.56 172 ALA A O 1
ATOM 1380 N N . GLU A 1 173 ? 18.405 2.705 -9.602 1.00 90.06 173 GLU A N 1
ATOM 1381 C CA . GLU A 1 173 ? 19.339 1.788 -8.939 1.00 90.06 173 GLU A CA 1
ATOM 1382 C C . GLU A 1 173 ? 20.762 1.917 -9.507 1.00 90.06 173 GLU A C 1
ATOM 1384 O O . GLU A 1 173 ? 21.730 2.084 -8.762 1.00 90.06 173 GLU A O 1
ATOM 1389 N N . ALA A 1 174 ? 20.904 1.949 -10.836 1.00 89.31 174 ALA A N 1
ATOM 1390 C CA . ALA A 1 174 ? 22.203 2.089 -11.491 1.00 89.31 174 ALA A CA 1
ATOM 1391 C C . ALA A 1 174 ? 22.932 3.384 -11.081 1.00 89.31 174 ALA A C 1
ATOM 1393 O O . ALA A 1 174 ? 24.156 3.394 -10.898 1.00 89.31 174 ALA A O 1
ATOM 1394 N N . ILE A 1 175 ? 22.185 4.476 -10.904 1.00 87.94 175 ILE A N 1
ATOM 1395 C CA . ILE A 1 175 ? 22.716 5.807 -10.581 1.00 87.94 175 ILE A CA 1
ATOM 1396 C C . ILE A 1 175 ? 22.930 6.008 -9.074 1.00 87.94 175 ILE A C 1
ATOM 1398 O O . ILE A 1 175 ? 23.664 6.920 -8.679 1.00 87.94 175 ILE A O 1
ATOM 1402 N N . GLU A 1 176 ? 22.326 5.190 -8.214 1.00 88.00 176 GLU A N 1
ATOM 1403 C CA . GLU A 1 176 ? 22.374 5.391 -6.769 1.00 88.00 176 GLU A CA 1
ATOM 1404 C C . GLU A 1 176 ? 23.823 5.450 -6.244 1.00 88.00 176 GLU A C 1
ATOM 1406 O O . GLU A 1 176 ? 24.663 4.586 -6.508 1.00 88.00 176 GLU A O 1
ATOM 1411 N N . GLY A 1 177 ? 24.156 6.525 -5.523 1.00 83.88 177 GLY A N 1
ATOM 1412 C CA . GLY A 1 177 ? 25.503 6.748 -4.987 1.00 83.88 177 GLY A CA 1
ATOM 1413 C C . GLY A 1 177 ? 26.574 7.163 -6.008 1.00 83.88 177 GLY A C 1
ATOM 1414 O O . GLY A 1 177 ? 27.735 7.296 -5.624 1.00 83.88 177 GLY A O 1
ATOM 1415 N N . LEU A 1 178 ? 26.230 7.392 -7.282 1.00 83.94 178 LEU A N 1
ATOM 1416 C CA . LEU A 1 178 ? 27.145 7.980 -8.267 1.00 83.94 178 LEU A CA 1
ATOM 1417 C C . LEU A 1 178 ? 27.016 9.508 -8.308 1.00 83.94 178 LEU A C 1
ATOM 1419 O O . LEU A 1 178 ? 25.932 10.050 -8.538 1.00 83.94 178 LEU A O 1
ATOM 1423 N N . ASP A 1 179 ? 28.148 10.201 -8.185 1.00 82.75 179 ASP A N 1
ATOM 1424 C CA . ASP A 1 179 ? 28.253 11.649 -8.411 1.00 82.75 179 ASP A CA 1
ATOM 1425 C C . ASP A 1 179 ? 28.702 11.962 -9.849 1.00 82.75 179 ASP A C 1
ATOM 1427 O O . ASP A 1 179 ? 29.683 12.651 -10.103 1.00 82.75 179 ASP A O 1
ATOM 1431 N N . CYS A 1 180 ? 28.004 11.369 -10.816 1.00 80.94 180 CYS A N 1
ATOM 1432 C CA . CYS A 1 180 ? 28.334 11.440 -12.240 1.00 80.94 180 CYS A CA 1
ATOM 1433 C C . CYS A 1 180 ? 27.274 12.266 -12.989 1.00 80.94 180 CYS A C 1
ATOM 1435 O O . CYS A 1 180 ? 26.568 11.735 -13.844 1.00 80.94 180 CYS A O 1
ATOM 1437 N N . ARG A 1 181 ? 27.072 13.537 -12.609 1.00 83.56 181 ARG A N 1
ATOM 1438 C CA . ARG A 1 181 ? 25.978 14.387 -13.129 1.00 83.56 181 ARG A CA 1
ATOM 1439 C C . ARG A 1 181 ? 26.499 15.631 -13.843 1.00 83.56 181 ARG A C 1
ATOM 1441 O O . ARG A 1 181 ? 27.481 16.233 -13.425 1.00 83.56 181 ARG A O 1
ATOM 1448 N N . VAL A 1 182 ? 25.779 16.062 -14.875 1.00 88.19 182 VAL A N 1
ATOM 1449 C CA . VAL A 1 182 ? 26.019 17.317 -15.599 1.00 88.19 182 VAL A CA 1
ATOM 1450 C C . VAL A 1 182 ? 24.916 18.315 -15.268 1.00 88.19 182 VAL A C 1
ATOM 1452 O O . VAL A 1 182 ? 23.741 17.960 -15.182 1.00 88.19 182 VAL A O 1
ATOM 1455 N N . LYS A 1 183 ? 25.285 19.583 -15.070 1.00 88.50 183 LYS A N 1
ATOM 1456 C CA . LYS A 1 183 ? 24.337 20.655 -14.765 1.00 88.50 183 LYS A CA 1
ATOM 1457 C C . LYS A 1 183 ? 23.885 21.340 -16.054 1.00 88.50 183 LYS A C 1
ATOM 1459 O O . LYS A 1 183 ? 24.664 22.061 -16.666 1.00 88.50 183 LYS A O 1
ATOM 1464 N N . ILE A 1 184 ? 22.621 21.162 -16.434 1.00 86.19 184 ILE A N 1
ATOM 1465 C CA . ILE A 1 184 ? 21.995 21.830 -17.585 1.00 86.19 184 ILE A CA 1
ATOM 1466 C C . ILE A 1 184 ? 20.815 22.659 -17.081 1.00 86.19 184 ILE A C 1
ATOM 1468 O O . ILE A 1 184 ? 19.930 22.135 -16.406 1.00 86.19 184 ILE A O 1
ATOM 1472 N N . ASN A 1 185 ? 20.807 23.968 -17.360 1.00 87.62 185 ASN A N 1
ATOM 1473 C CA . ASN A 1 185 ? 19.760 24.904 -16.913 1.00 87.62 185 ASN A CA 1
ATOM 1474 C C . ASN A 1 185 ? 19.428 24.788 -15.410 1.00 87.62 185 ASN A C 1
ATOM 1476 O O . ASN A 1 185 ? 18.270 24.802 -14.998 1.00 87.62 185 ASN A O 1
ATOM 1480 N N . GLY A 1 186 ? 20.458 24.613 -14.575 1.00 86.25 186 GLY A N 1
ATOM 1481 C CA . GLY A 1 186 ? 20.306 24.477 -13.123 1.00 86.25 186 GLY A CA 1
ATOM 1482 C C . GLY A 1 186 ? 19.861 23.095 -12.629 1.00 86.25 186 GLY A C 1
ATOM 1483 O O . GLY A 1 186 ? 19.832 22.887 -11.418 1.00 86.25 186 GLY A O 1
ATOM 1484 N N . ARG A 1 187 ? 19.567 22.142 -13.523 1.00 84.38 187 ARG A N 1
ATOM 1485 C CA . ARG A 1 187 ? 19.205 20.760 -13.181 1.00 84.38 187 ARG A CA 1
ATOM 1486 C C . ARG A 1 187 ? 20.403 19.837 -13.356 1.00 84.38 187 ARG A C 1
ATOM 1488 O O . ARG A 1 187 ? 21.091 19.901 -14.368 1.00 84.38 187 ARG A O 1
ATOM 1495 N N . ASN A 1 188 ? 20.625 18.964 -12.381 1.00 85.94 188 ASN A N 1
ATOM 1496 C CA . ASN A 1 188 ? 21.628 17.911 -12.489 1.00 85.94 188 ASN A CA 1
ATOM 1497 C C . ASN A 1 188 ? 21.001 16.717 -13.208 1.00 85.94 188 ASN A C 1
ATOM 1499 O O . ASN A 1 188 ? 20.077 16.106 -12.674 1.00 85.94 188 ASN A O 1
ATOM 1503 N N . ILE A 1 189 ? 21.504 16.401 -14.395 1.00 88.94 189 ILE A N 1
ATOM 1504 C CA . ILE A 1 189 ? 21.045 15.285 -15.217 1.00 88.94 189 ILE A CA 1
ATOM 1505 C C . ILE A 1 189 ? 22.221 14.378 -15.562 1.00 88.94 189 ILE A C 1
ATOM 1507 O O . ILE A 1 189 ? 23.367 14.817 -15.635 1.00 88.94 189 ILE A O 1
ATOM 1511 N N . ASN A 1 190 ? 21.935 13.106 -15.778 1.00 89.56 190 ASN A N 1
ATOM 1512 C CA . ASN A 1 190 ? 22.907 12.130 -16.269 1.00 89.56 190 ASN A CA 1
ATOM 1513 C C . ASN A 1 190 ? 22.297 11.132 -17.260 1.00 89.56 190 ASN A C 1
ATOM 1515 O O . ASN A 1 190 ? 22.992 10.262 -17.777 1.00 89.56 190 ASN A O 1
ATOM 1519 N N . ASN A 1 191 ? 20.998 11.259 -17.524 1.00 89.75 191 ASN A N 1
ATOM 1520 C CA . ASN A 1 191 ? 20.291 10.520 -18.546 1.00 89.75 191 ASN A CA 1
ATOM 1521 C C . ASN A 1 191 ? 19.120 11.358 -19.077 1.00 89.75 191 ASN A C 1
ATOM 1523 O O . ASN A 1 191 ? 18.538 12.160 -18.343 1.00 89.75 191 ASN A O 1
ATOM 1527 N N . ILE A 1 192 ? 18.790 11.162 -20.347 1.00 90.50 192 ILE A N 1
ATOM 1528 C CA . ILE A 1 192 ? 17.561 11.615 -20.998 1.00 90.50 192 ILE A CA 1
ATOM 1529 C C . ILE A 1 192 ? 16.965 10.376 -21.654 1.00 90.50 192 ILE A C 1
ATOM 1531 O O . ILE A 1 192 ? 17.698 9.612 -22.279 1.00 90.50 192 ILE A O 1
ATOM 1535 N N . ARG A 1 193 ? 15.663 10.149 -21.476 1.00 90.69 193 ARG A N 1
ATOM 1536 C CA . ARG A 1 193 ? 14.998 8.930 -21.938 1.00 90.69 193 ARG A CA 1
ATOM 1537 C C . ARG A 1 193 ? 13.695 9.238 -22.648 1.00 90.69 193 ARG A C 1
ATOM 1539 O O . ARG A 1 193 ? 12.940 10.100 -22.197 1.00 90.69 193 ARG A O 1
ATOM 1546 N N . TYR A 1 194 ? 13.437 8.503 -23.718 1.00 89.69 194 TYR A N 1
ATOM 1547 C CA . TYR A 1 194 ? 12.168 8.490 -24.423 1.00 89.69 194 TYR A CA 1
ATOM 1548 C C . TYR A 1 194 ? 11.850 7.051 -24.821 1.00 89.69 194 TYR A C 1
ATOM 1550 O O . TYR A 1 194 ? 12.468 6.515 -25.730 1.00 89.69 194 TYR A O 1
ATOM 1558 N N . ALA A 1 195 ? 10.907 6.420 -24.115 1.00 85.69 195 ALA A N 1
ATOM 1559 C CA . ALA A 1 195 ? 10.697 4.977 -24.219 1.00 85.69 195 ALA A CA 1
ATOM 1560 C C . ALA A 1 195 ? 12.036 4.216 -24.069 1.00 85.69 195 ALA A C 1
ATOM 1562 O O . ALA A 1 195 ? 12.710 4.378 -23.049 1.00 85.69 195 ALA A O 1
ATOM 1563 N N . ASP A 1 196 ? 12.402 3.387 -25.041 1.00 83.31 196 ASP A N 1
ATOM 1564 C CA . ASP A 1 196 ? 13.642 2.614 -25.084 1.00 83.31 196 ASP A CA 1
ATOM 1565 C C . ASP A 1 196 ? 14.886 3.442 -25.447 1.00 83.31 196 ASP A C 1
ATOM 1567 O O . ASP A 1 196 ? 15.996 3.074 -25.051 1.00 83.31 196 ASP A O 1
ATOM 1571 N N . ASP A 1 197 ? 14.724 4.609 -26.073 1.00 89.00 197 ASP A N 1
ATOM 1572 C CA . ASP A 1 197 ? 15.840 5.496 -26.392 1.00 89.00 197 ASP A CA 1
ATOM 1573 C C . ASP A 1 197 ? 16.392 6.161 -25.126 1.00 89.00 197 ASP A C 1
ATOM 1575 O O . ASP A 1 197 ? 15.749 7.008 -24.499 1.00 89.00 197 ASP A O 1
ATOM 1579 N N . THR A 1 198 ? 17.623 5.802 -24.752 1.00 88.69 198 THR A N 1
ATOM 1580 C CA . THR A 1 198 ? 18.321 6.351 -23.582 1.00 88.69 198 THR A CA 1
ATOM 1581 C C . THR A 1 198 ? 19.633 7.017 -23.979 1.00 88.69 198 THR A C 1
ATOM 1583 O O . THR A 1 198 ? 20.553 6.372 -24.474 1.00 88.69 198 THR A O 1
ATOM 1586 N N . VAL A 1 199 ? 19.760 8.307 -23.673 1.00 91.50 199 VAL A N 1
ATOM 1587 C CA . VAL A 1 199 ? 21.005 9.071 -23.805 1.00 91.50 199 VAL A CA 1
ATOM 1588 C C . VAL A 1 199 ? 21.614 9.263 -22.425 1.00 91.50 199 VAL A C 1
ATOM 1590 O O . VAL A 1 199 ? 21.034 9.945 -21.583 1.00 91.50 199 VAL A O 1
ATOM 1593 N N . LEU A 1 200 ? 22.796 8.692 -22.193 1.00 91.06 200 LEU A N 1
ATOM 1594 C CA . LEU A 1 200 ? 23.571 8.901 -20.969 1.00 91.06 200 LEU A CA 1
ATOM 1595 C C . LEU A 1 200 ? 24.503 10.106 -21.119 1.00 91.06 200 LEU A C 1
ATOM 1597 O O . LEU A 1 200 ? 25.098 10.321 -22.171 1.00 91.06 200 LEU A O 1
ATOM 1601 N N . ILE A 1 201 ? 24.636 10.893 -20.053 1.00 90.50 201 ILE A N 1
ATOM 1602 C CA . ILE A 1 201 ? 25.396 12.146 -20.050 1.00 90.50 201 ILE A CA 1
ATOM 1603 C C . ILE A 1 201 ? 26.283 12.175 -18.805 1.00 90.50 201 ILE A C 1
ATOM 1605 O O . ILE A 1 201 ? 25.789 12.041 -17.687 1.00 90.50 201 ILE A O 1
ATOM 1609 N N . ALA A 1 202 ? 27.585 12.397 -18.977 1.00 91.56 202 ALA A N 1
ATOM 1610 C CA . ALA A 1 202 ? 28.502 12.648 -17.866 1.00 91.56 202 ALA A CA 1
ATOM 1611 C C . ALA A 1 202 ? 29.590 13.658 -18.260 1.00 91.56 202 ALA A C 1
ATOM 1613 O O . ALA A 1 202 ? 29.768 13.974 -19.435 1.00 91.56 202 ALA A O 1
ATOM 1614 N N . SER A 1 203 ? 30.317 14.169 -17.267 1.00 89.25 203 SER A N 1
ATOM 1615 C CA . SER A 1 203 ? 31.397 15.152 -17.436 1.00 89.25 203 SER A CA 1
ATOM 1616 C C . SER A 1 203 ? 32.736 14.537 -17.859 1.00 89.25 203 SER A C 1
ATOM 1618 O O . SER A 1 203 ? 33.645 15.271 -18.241 1.00 89.25 203 SER A O 1
ATOM 1620 N N . SER A 1 204 ? 32.882 13.210 -17.791 1.00 90.94 204 SER A N 1
ATOM 1621 C CA . SER A 1 204 ? 34.099 12.503 -18.191 1.00 90.94 204 SER A CA 1
ATOM 1622 C C . SER A 1 204 ? 33.795 11.131 -18.794 1.00 90.94 204 SER A C 1
ATOM 1624 O O . SER A 1 204 ? 32.792 10.496 -18.460 1.00 90.94 204 SER A O 1
ATOM 1626 N N . LEU A 1 205 ? 34.701 10.631 -19.643 1.00 91.31 205 LEU A N 1
ATOM 1627 C CA . LEU A 1 205 ? 34.617 9.270 -20.191 1.00 91.31 205 LEU A CA 1
ATOM 1628 C C . LEU A 1 205 ? 34.598 8.207 -19.085 1.00 91.31 205 LEU A C 1
ATOM 1630 O O . LEU A 1 205 ? 33.869 7.223 -19.179 1.00 91.31 205 LEU A O 1
ATOM 1634 N N . LYS A 1 206 ? 35.362 8.427 -18.008 1.00 92.38 206 LYS A N 1
ATOM 1635 C CA . LYS A 1 206 ? 35.393 7.534 -16.845 1.00 92.38 206 LYS A CA 1
ATOM 1636 C C . LYS A 1 206 ? 34.021 7.445 -16.178 1.00 92.38 206 LYS A C 1
ATOM 1638 O O . LYS A 1 206 ? 33.601 6.358 -15.794 1.00 92.38 206 LYS A O 1
ATOM 1643 N N . ASP A 1 207 ? 33.321 8.567 -16.054 1.00 91.69 207 ASP A N 1
ATOM 1644 C CA . ASP A 1 207 ? 31.991 8.610 -15.448 1.00 91.69 207 ASP A CA 1
ATOM 1645 C C . ASP A 1 207 ? 30.926 7.984 -16.352 1.00 91.69 207 ASP A C 1
ATOM 1647 O O . ASP A 1 207 ? 30.109 7.211 -15.857 1.00 91.69 207 ASP A O 1
ATOM 1651 N N . ILE A 1 208 ? 30.985 8.224 -17.669 1.00 91.62 208 ILE A N 1
ATOM 1652 C CA . ILE A 1 208 ? 30.128 7.525 -18.644 1.00 91.62 208 ILE A CA 1
ATOM 1653 C C . ILE A 1 208 ? 30.318 6.012 -18.518 1.00 91.62 208 ILE A C 1
ATOM 1655 O O . ILE A 1 208 ? 29.337 5.285 -18.373 1.00 91.62 208 ILE A O 1
ATOM 1659 N N . GLN A 1 209 ? 31.566 5.537 -18.493 1.00 93.50 209 GLN A N 1
ATOM 1660 C CA . GLN A 1 209 ? 31.856 4.111 -18.370 1.00 93.50 209 GLN A CA 1
ATOM 1661 C C . GLN A 1 209 ? 31.285 3.520 -17.074 1.00 93.50 209 GLN A C 1
ATOM 1663 O O . GLN A 1 209 ? 30.717 2.432 -17.100 1.00 93.50 209 GLN A O 1
ATOM 1668 N N . ARG A 1 210 ? 31.379 4.237 -15.945 1.00 91.94 210 ARG A N 1
ATOM 1669 C CA . ARG A 1 210 ? 30.800 3.793 -14.662 1.00 91.94 210 ARG A CA 1
ATOM 1670 C C . ARG A 1 210 ? 29.280 3.673 -14.725 1.00 91.94 210 ARG A C 1
ATOM 1672 O O . ARG A 1 210 ? 28.746 2.693 -14.210 1.00 91.94 210 ARG A O 1
ATOM 1679 N N . ILE A 1 211 ? 28.604 4.645 -15.343 1.00 91.69 211 ILE A N 1
ATOM 1680 C CA . ILE A 1 211 ? 27.146 4.610 -15.519 1.00 91.69 211 ILE A CA 1
ATOM 1681 C C . ILE A 1 211 ? 26.762 3.422 -16.406 1.00 91.69 211 ILE A C 1
ATOM 1683 O O . ILE A 1 211 ? 25.918 2.632 -16.003 1.00 91.69 211 ILE A O 1
ATOM 1687 N N . VAL A 1 212 ? 27.414 3.244 -17.560 1.00 92.38 212 VAL A N 1
ATOM 1688 C CA . VAL A 1 212 ? 27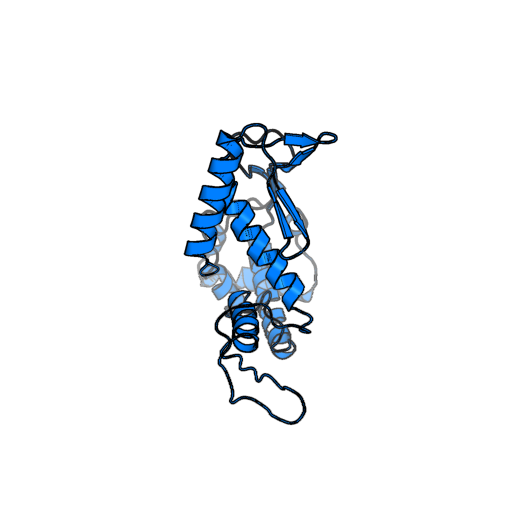.139 2.129 -18.486 1.00 92.38 212 VAL A CA 1
ATOM 1689 C C . VAL A 1 212 ? 27.327 0.777 -17.799 1.00 92.38 212 VAL A C 1
ATOM 1691 O O . VAL A 1 212 ? 26.438 -0.067 -17.856 1.00 92.38 212 VAL A O 1
ATOM 1694 N N . THR A 1 213 ? 28.441 0.577 -17.089 1.00 92.88 213 THR A N 1
ATOM 1695 C CA . THR A 1 213 ? 28.691 -0.677 -16.364 1.00 92.88 213 THR A CA 1
ATOM 1696 C C . THR A 1 213 ? 27.602 -0.949 -15.322 1.00 92.88 213 THR A C 1
ATOM 1698 O O . THR A 1 213 ? 27.132 -2.077 -15.216 1.00 92.88 213 THR A O 1
ATOM 1701 N N . ARG A 1 214 ? 27.157 0.072 -14.575 1.00 92.69 214 ARG A N 1
ATOM 1702 C CA . ARG A 1 214 ? 26.061 -0.054 -13.598 1.00 92.69 214 ARG A CA 1
ATOM 1703 C C . ARG A 1 214 ? 24.724 -0.382 -14.254 1.00 92.69 214 ARG A C 1
ATOM 1705 O O . ARG A 1 214 ? 24.043 -1.282 -13.781 1.00 92.69 214 ARG A O 1
ATOM 1712 N N . VAL A 1 215 ? 24.372 0.311 -15.335 1.00 90.75 215 VAL A N 1
ATOM 1713 C CA . VAL A 1 215 ? 23.132 0.055 -16.081 1.00 90.75 215 VAL A CA 1
ATOM 1714 C C . VAL A 1 215 ? 23.113 -1.378 -16.612 1.00 90.75 215 VAL A C 1
ATOM 1716 O O . VAL A 1 215 ? 22.106 -2.056 -16.440 1.00 90.75 215 VAL A O 1
ATOM 1719 N N . ASN A 1 216 ? 24.226 -1.873 -17.164 1.00 90.44 216 ASN A N 1
ATOM 1720 C CA . ASN A 1 216 ? 24.325 -3.255 -17.640 1.00 90.44 216 ASN A CA 1
ATOM 1721 C C . ASN A 1 216 ? 24.143 -4.270 -16.504 1.00 90.44 216 ASN A C 1
ATOM 1723 O O . ASN A 1 216 ? 23.311 -5.161 -16.628 1.00 90.44 216 ASN A O 1
ATOM 1727 N N . MET A 1 217 ? 24.832 -4.090 -15.370 1.00 90.50 217 MET A N 1
ATOM 1728 C CA . MET A 1 217 ? 24.670 -4.978 -14.208 1.00 90.50 217 MET A CA 1
ATOM 1729 C C . MET A 1 217 ? 23.222 -4.998 -13.691 1.00 90.50 217 MET A C 1
ATOM 1731 O O . MET A 1 217 ? 22.675 -6.063 -13.414 1.00 90.50 217 MET A O 1
ATOM 1735 N N . CYS A 1 218 ? 22.575 -3.833 -13.578 1.00 89.75 218 CYS A N 1
ATOM 1736 C CA . CYS A 1 218 ? 21.174 -3.754 -13.157 1.00 89.75 218 CYS A CA 1
ATOM 1737 C C . CYS A 1 218 ? 20.226 -4.383 -14.195 1.00 89.75 218 CYS A C 1
ATOM 1739 O O . CYS A 1 218 ? 19.267 -5.049 -13.815 1.00 89.75 218 CYS A O 1
ATOM 1741 N N . SER A 1 219 ? 20.505 -4.221 -15.492 1.00 85.56 219 SER A N 1
ATOM 1742 C CA . SER A 1 219 ? 19.729 -4.814 -16.593 1.00 85.56 219 SER A CA 1
ATOM 1743 C C . SER A 1 219 ? 19.813 -6.347 -16.618 1.00 85.56 219 SER A C 1
ATOM 1745 O O . SER A 1 219 ? 18.799 -7.025 -16.799 1.00 85.56 219 SER A O 1
ATOM 1747 N N . GLU A 1 220 ? 21.000 -6.909 -16.381 1.00 87.00 220 GLU A N 1
ATOM 1748 C CA . GLU A 1 220 ? 21.216 -8.358 -16.273 1.00 87.00 220 GLU A CA 1
ATOM 1749 C C . GLU A 1 220 ? 20.462 -8.944 -15.073 1.00 87.00 220 GLU A C 1
ATOM 1751 O O . GLU A 1 220 ? 19.714 -9.910 -15.226 1.00 87.00 220 GLU A O 1
ATOM 1756 N N . ASN A 1 221 ? 20.558 -8.306 -13.901 1.00 84.94 221 ASN A N 1
ATOM 1757 C CA . ASN A 1 221 ? 19.802 -8.705 -12.707 1.00 84.94 221 ASN A CA 1
ATOM 1758 C C . ASN A 1 221 ? 18.279 -8.635 -12.921 1.00 84.94 221 ASN A C 1
ATOM 1760 O O . ASN A 1 221 ? 17.518 -9.407 -12.335 1.00 84.94 221 ASN A O 1
ATOM 1764 N N . ALA A 1 222 ? 17.838 -7.712 -13.774 1.00 78.81 222 ALA A N 1
ATOM 1765 C CA . ALA A 1 222 ? 16.455 -7.521 -14.183 1.00 78.81 222 ALA A CA 1
ATOM 1766 C C . ALA A 1 222 ? 15.989 -8.505 -15.281 1.00 78.81 222 ALA A C 1
ATOM 1768 O O . ALA A 1 222 ? 14.821 -8.481 -15.662 1.00 78.81 222 ALA A O 1
ATOM 1769 N N . ASN A 1 223 ? 16.856 -9.394 -15.785 1.00 72.12 223 ASN A N 1
ATOM 1770 C CA . ASN A 1 223 ? 16.579 -10.279 -16.925 1.00 72.12 223 ASN A CA 1
ATOM 1771 C C . ASN A 1 223 ? 16.154 -9.534 -18.210 1.00 72.12 223 ASN A C 1
ATOM 1773 O O . ASN A 1 223 ? 15.396 -10.078 -19.019 1.00 72.12 223 ASN A O 1
ATOM 1777 N N . LEU A 1 224 ? 16.625 -8.298 -18.406 1.00 64.75 224 LEU A N 1
ATOM 1778 C CA . LEU A 1 224 ? 16.416 -7.538 -19.644 1.00 64.75 224 LEU A CA 1
ATOM 1779 C C . LEU A 1 224 ? 17.535 -7.737 -20.679 1.00 64.75 224 LEU A C 1
ATOM 1781 O O . LEU A 1 224 ? 17.294 -7.476 -21.856 1.00 64.75 224 LEU A O 1
ATOM 1785 N N . GLY A 1 225 ? 18.722 -8.175 -20.240 1.00 48.12 225 GLY A N 1
ATOM 1786 C CA . GLY A 1 225 ? 19.896 -8.466 -21.079 1.00 48.12 225 GLY A CA 1
ATOM 1787 C C . GLY A 1 225 ? 19.856 -9.818 -21.777 1.00 48.12 225 GLY A C 1
ATOM 1788 O O . GLY A 1 225 ? 19.261 -10.772 -21.214 1.00 48.12 225 GLY A O 1
#

Solvent-accessible surface area (backbone atoms only — not comparable to full-atom values): 13563 Å² total; per-residue (Å²): 110,60,71,55,46,53,53,49,56,73,67,56,71,77,95,55,80,44,14,74,66,66,45,40,57,62,63,64,68,64,56,52,79,89,58,45,57,63,54,44,52,51,52,48,50,31,65,77,68,67,60,72,61,72,51,62,78,39,64,44,76,45,76,43,66,75,51,90,88,58,82,54,76,89,38,40,44,80,42,78,29,47,25,45,67,49,50,49,52,49,50,45,52,46,58,58,50,46,63,58,45,67,74,70,56,58,90,88,62,33,76,97,47,87,98,41,34,72,66,57,56,49,49,54,53,46,60,77,66,47,92,38,67,47,66,57,72,58,93,94,48,67,54,69,81,41,77,55,88,75,84,77,60,82,91,45,87,60,37,65,58,52,49,52,55,53,52,48,53,40,52,52,60,34,46,60,94,60,93,47,56,34,78,55,98,89,40,77,39,38,66,51,74,57,90,88,52,70,47,77,42,45,86,42,73,70,41,42,52,52,45,52,54,30,39,49,54,40,32,47,78,66,67,74,105